Protein AF-A0A847LZE9-F1 (afdb_monomer)

Radius of gyration: 26.67 Å; Cα contacts (8 Å, |Δi|>4): 258; chains: 1; bounding box: 77×37×75 Å

Solvent-accessible surface area (backbone atoms only — not comparable to full-atom values): 14244 Å² total; per-residue (Å²): 114,69,69,58,54,54,50,52,53,50,50,52,50,48,71,73,39,47,55,23,52,48,32,23,55,59,13,49,77,73,34,74,69,42,18,51,50,20,35,54,50,13,65,64,45,37,62,56,52,52,48,52,53,48,52,52,52,50,49,49,27,52,49,65,45,45,87,82,71,72,94,56,98,48,75,32,50,64,32,47,33,33,44,46,44,58,41,32,58,75,57,80,63,71,60,68,67,60,55,51,51,52,51,39,52,52,47,33,66,73,70,71,53,58,83,86,50,46,68,61,48,45,49,44,39,48,53,32,56,79,41,44,93,56,49,41,62,65,52,27,30,54,50,24,46,75,40,44,92,46,71,66,55,29,46,52,51,51,50,53,50,48,55,47,18,59,74,36,15,56,89,42,44,66,65,49,53,63,40,36,56,67,37,31,76,73,71,77,82,80,55,96,53,52,37,28,58,66,58,71,46,61,89,84,55,49,74,66,55,53,53,50,46,50,53,55,50,54,59,64,70,28,70,79,68,45,66,88,50,55,72,71,54,45,51,52,50,50,58,49,48,53,50,40,54,51,20,52,53,55,48,52,52,55,60,56,60,77,75,110

pLDDT: mean 83.32, std 11.44, range [37.53, 96.25]

Nearest PDB structures (foldseek):
  3zev-assembly1_B  TM=1.387E-01  e=2.918E+00  Rattus norvegicus
  6c6k-assembly2_B  TM=1.990E-01  e=7.302E+00  Homo sapiens

Mean predicted aligned error: 14.2 Å

Structure (mmCIF, N/CA/C/O backbone):
data_AF-A0A847LZE9-F1
#
_entry.id   AF-A0A847LZE9-F1
#
loop_
_atom_site.group_PDB
_atom_site.id
_atom_site.type_symbol
_atom_site.label_atom_id
_atom_site.label_alt_id
_atom_site.label_comp_id
_atom_site.label_asym_id
_atom_site.label_entity_id
_atom_site.label_seq_id
_atom_site.pdbx_PDB_ins_code
_atom_site.Cartn_x
_atom_site.Cartn_y
_atom_site.Cartn_z
_atom_site.occupancy
_atom_site.B_iso_or_equiv
_atom_site.auth_seq_id
_atom_site.auth_comp_id
_atom_site.auth_asym_id
_atom_site.auth_atom_id
_atom_site.pdbx_PDB_model_num
ATOM 1 N N . MET A 1 1 ? 6.758 -23.044 -27.608 1.00 63.03 1 MET A N 1
ATOM 2 C CA . MET A 1 1 ? 7.099 -22.574 -26.244 1.00 63.03 1 MET A CA 1
ATOM 3 C C . MET A 1 1 ? 8.407 -21.768 -26.217 1.00 63.03 1 MET A C 1
ATOM 5 O O . MET A 1 1 ? 8.338 -20.600 -25.866 1.00 63.03 1 MET A O 1
ATOM 9 N N . ARG A 1 2 ? 9.549 -22.293 -26.705 1.00 74.75 2 ARG A N 1
ATOM 10 C CA . ARG A 1 2 ? 10.851 -21.573 -26.742 1.00 74.75 2 ARG A CA 1
ATOM 11 C C . ARG A 1 2 ? 10.862 -20.222 -27.479 1.00 74.75 2 ARG A C 1
ATOM 13 O O . ARG A 1 2 ? 11.445 -19.276 -26.975 1.00 74.75 2 ARG A O 1
ATOM 20 N N . LEU A 1 3 ? 10.196 -20.097 -28.632 1.00 75.00 3 LEU A N 1
ATOM 21 C CA . LEU A 1 3 ? 10.199 -18.843 -29.411 1.00 75.00 3 LEU A CA 1
ATOM 22 C C . LEU A 1 3 ? 9.483 -17.676 -28.707 1.00 75.00 3 LEU A C 1
ATOM 24 O O . LEU A 1 3 ? 9.893 -16.532 -28.864 1.00 75.00 3 LEU A O 1
ATOM 28 N N . ARG A 1 4 ? 8.438 -17.953 -27.909 1.00 76.38 4 ARG A N 1
ATOM 29 C CA . ARG A 1 4 ? 7.780 -16.918 -27.090 1.00 76.38 4 ARG A CA 1
ATOM 30 C C . ARG A 1 4 ? 8.704 -16.460 -25.966 1.00 76.38 4 ARG A C 1
ATOM 32 O O . ARG A 1 4 ? 8.929 -15.272 -25.833 1.00 76.38 4 ARG A O 1
ATOM 39 N N . GLN A 1 5 ? 9.333 -17.404 -25.270 1.00 82.75 5 GLN A N 1
ATOM 40 C CA . GLN A 1 5 ? 10.271 -17.110 -24.187 1.00 82.75 5 GLN A CA 1
ATOM 41 C C . GLN A 1 5 ? 11.466 -16.258 -24.647 1.00 82.75 5 GLN A C 1
ATOM 43 O O . GLN A 1 5 ? 11.804 -15.283 -23.987 1.00 82.75 5 GLN A O 1
ATOM 48 N N . VAL A 1 6 ? 12.065 -16.578 -25.800 1.00 83.75 6 VAL A N 1
ATOM 49 C CA . VAL A 1 6 ? 13.175 -15.790 -26.371 1.00 83.75 6 VAL A CA 1
ATOM 50 C C . VAL A 1 6 ? 12.717 -14.385 -26.762 1.00 83.75 6 VAL A C 1
ATOM 52 O O . VAL A 1 6 ? 13.414 -13.411 -26.497 1.00 83.75 6 VAL A O 1
ATOM 55 N N . ARG A 1 7 ? 11.528 -14.261 -27.363 1.00 85.06 7 ARG A N 1
ATOM 56 C CA . ARG A 1 7 ? 10.955 -12.959 -27.720 1.00 85.06 7 ARG A CA 1
ATOM 57 C C . ARG A 1 7 ? 10.685 -12.103 -26.485 1.00 85.06 7 ARG A C 1
ATOM 59 O O . ARG A 1 7 ? 10.978 -10.914 -26.507 1.00 85.06 7 ARG A O 1
ATOM 66 N N . ASP A 1 8 ? 10.148 -12.701 -25.430 1.00 82.50 8 ASP A N 1
ATOM 67 C CA . ASP A 1 8 ? 9.799 -11.985 -24.206 1.00 82.50 8 ASP A CA 1
ATOM 68 C C . ASP A 1 8 ? 11.071 -11.530 -23.462 1.00 82.50 8 ASP A C 1
ATOM 70 O O . ASP A 1 8 ? 11.133 -10.387 -23.016 1.00 82.50 8 ASP A O 1
ATOM 74 N N . GLN A 1 9 ? 12.125 -12.360 -23.444 1.00 84.75 9 GLN A N 1
ATOM 75 C CA . GLN A 1 9 ? 13.455 -11.990 -22.932 1.00 84.75 9 GLN A CA 1
ATOM 76 C C . GLN A 1 9 ? 14.118 -10.870 -23.742 1.00 84.75 9 GLN A C 1
ATOM 78 O O . GLN A 1 9 ? 14.703 -9.945 -23.177 1.00 84.75 9 GLN A O 1
ATOM 83 N N . LEU A 1 10 ? 14.026 -10.933 -25.071 1.00 84.75 10 LEU A N 1
ATOM 84 C CA . LEU A 1 10 ? 14.569 -9.893 -25.938 1.00 84.75 10 LEU A CA 1
ATOM 85 C C . LEU A 1 10 ? 13.826 -8.570 -25.727 1.00 84.75 10 LEU A C 1
ATOM 87 O O . LEU A 1 10 ? 14.447 -7.519 -25.604 1.00 84.75 10 LEU A O 1
ATOM 91 N N . TYR A 1 11 ? 12.497 -8.619 -25.643 1.00 84.44 11 TYR A N 1
ATOM 92 C CA . TYR A 1 11 ? 11.680 -7.434 -25.428 1.00 84.44 11 TYR A CA 1
ATOM 93 C C . TYR A 1 11 ? 11.928 -6.804 -24.051 1.00 84.44 11 TYR A C 1
ATOM 95 O O . TYR A 1 11 ? 12.041 -5.582 -23.960 1.00 84.44 11 TYR A O 1
ATOM 103 N N . SER A 1 12 ? 12.069 -7.609 -22.991 1.00 81.81 12 SER A N 1
ATOM 104 C CA . SER A 1 12 ? 12.424 -7.094 -21.664 1.00 81.81 12 SER A CA 1
ATOM 105 C C . SER A 1 12 ? 13.805 -6.448 -21.657 1.00 81.81 12 SER A C 1
ATOM 107 O O . SER A 1 12 ? 13.960 -5.370 -21.095 1.00 81.81 12 SER A O 1
ATOM 109 N N . TRP A 1 13 ? 14.784 -7.060 -22.330 1.00 88.62 13 TRP A N 1
ATOM 110 C CA . TRP A 1 13 ? 16.137 -6.516 -22.426 1.00 88.62 13 TRP A CA 1
ATOM 111 C C . TRP A 1 13 ? 16.161 -5.185 -23.185 1.00 88.62 13 TRP A C 1
ATOM 113 O O . TRP A 1 13 ? 16.724 -4.208 -22.701 1.00 88.62 13 TRP A O 1
ATOM 123 N N . ILE A 1 14 ? 15.476 -5.107 -24.332 1.00 87.50 14 ILE A N 1
ATOM 124 C CA . ILE A 1 14 ? 15.360 -3.861 -25.105 1.00 87.50 14 ILE A CA 1
ATOM 125 C C . ILE A 1 14 ? 14.666 -2.782 -24.273 1.00 87.50 14 ILE A C 1
ATOM 127 O O . 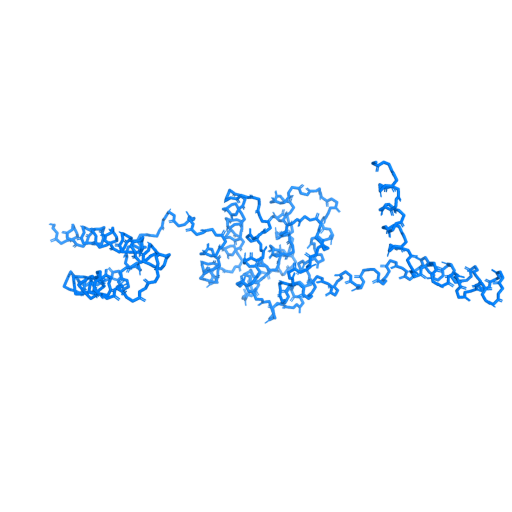ILE A 1 14 ? 15.137 -1.651 -24.234 1.00 87.50 14 ILE A O 1
ATOM 131 N N . ARG A 1 15 ? 13.573 -3.119 -23.579 1.00 83.38 15 ARG A N 1
ATOM 132 C CA . ARG A 1 15 ? 12.868 -2.178 -22.697 1.00 83.38 15 ARG A CA 1
ATOM 133 C C . ARG A 1 15 ? 13.745 -1.701 -21.536 1.00 83.38 15 ARG A C 1
ATOM 135 O O . ARG A 1 15 ? 13.571 -0.576 -21.092 1.00 83.38 15 ARG A O 1
ATOM 142 N N . GLN A 1 16 ? 14.655 -2.529 -21.038 1.00 84.19 16 GLN A N 1
ATOM 143 C CA . GLN A 1 16 ? 15.564 -2.165 -19.950 1.00 84.19 16 GLN A CA 1
ATOM 144 C C . GLN A 1 16 ? 16.738 -1.287 -20.416 1.00 84.19 16 GLN A C 1
ATOM 146 O O . GLN A 1 16 ? 17.321 -0.573 -19.607 1.00 84.19 16 GLN A O 1
ATOM 151 N N . HIS A 1 17 ? 17.081 -1.335 -21.705 1.00 90.06 17 HIS A N 1
ATOM 152 C CA . HIS A 1 17 ? 18.280 -0.708 -22.269 1.00 90.06 17 HIS A CA 1
ATOM 153 C C . HIS A 1 17 ? 17.980 0.236 -23.443 1.00 90.06 17 HIS A C 1
ATOM 155 O O . HIS A 1 17 ? 18.821 0.455 -24.319 1.00 90.06 17 HIS A O 1
ATOM 161 N N . TYR A 1 18 ? 16.761 0.772 -23.515 1.00 91.06 18 TYR A N 1
ATOM 162 C CA . TYR A 1 18 ? 16.312 1.538 -24.676 1.00 91.06 18 TYR A CA 1
ATOM 163 C C . TYR A 1 18 ? 17.002 2.902 -24.803 1.00 91.06 18 TYR A C 1
ATOM 165 O O . TYR A 1 18 ? 17.163 3.383 -25.925 1.00 91.06 18 TYR A O 1
ATOM 173 N N . ILE A 1 19 ? 17.430 3.525 -23.699 1.00 91.75 19 ILE A N 1
ATOM 174 C CA . ILE A 1 19 ? 18.145 4.810 -23.715 1.00 91.75 19 ILE A CA 1
ATOM 175 C C . ILE A 1 19 ? 19.561 4.578 -24.215 1.00 91.75 19 ILE A C 1
ATOM 177 O O . ILE A 1 19 ? 20.042 5.312 -25.078 1.00 91.75 19 ILE A O 1
ATOM 181 N N . MET A 1 20 ? 20.199 3.513 -23.731 1.00 94.25 20 MET A N 1
ATOM 182 C CA . MET A 1 20 ? 21.515 3.099 -24.200 1.00 94.25 20 MET A CA 1
ATOM 183 C C . MET A 1 20 ? 21.518 2.789 -25.699 1.00 94.25 20 MET A C 1
ATOM 185 O O . MET A 1 20 ? 22.337 3.335 -26.440 1.00 94.25 20 MET A O 1
ATOM 189 N N . LEU A 1 21 ? 20.560 1.983 -26.161 1.00 93.81 21 LEU A N 1
ATOM 190 C CA . LEU A 1 21 ? 20.390 1.676 -27.581 1.00 93.81 21 LEU A CA 1
ATOM 191 C C . LEU A 1 21 ? 20.071 2.938 -28.393 1.00 93.81 21 LEU A C 1
ATOM 193 O O . LEU A 1 21 ? 20.649 3.145 -29.456 1.00 93.81 21 LEU A O 1
ATOM 197 N N . GLY A 1 22 ? 19.192 3.805 -27.887 1.00 92.88 22 GLY A N 1
ATOM 198 C CA . GLY A 1 22 ? 18.810 5.048 -28.552 1.00 92.88 22 GLY A CA 1
ATOM 199 C C . GLY A 1 22 ? 19.987 6.004 -28.741 1.00 92.88 22 GLY A C 1
ATOM 200 O O . GLY A 1 22 ? 20.229 6.466 -29.855 1.00 92.88 22 GLY A O 1
ATOM 201 N N . LEU A 1 23 ? 20.760 6.263 -27.683 1.00 94.56 23 LEU A N 1
ATOM 202 C CA . LEU A 1 23 ? 21.929 7.143 -27.749 1.00 94.56 23 LEU A CA 1
ATOM 203 C C . LEU A 1 23 ? 23.055 6.548 -28.598 1.00 94.56 23 LEU A C 1
ATOM 205 O O . LEU A 1 23 ? 23.708 7.286 -29.336 1.00 94.56 23 LEU A O 1
ATOM 209 N N . PHE A 1 24 ? 23.246 5.227 -28.568 1.00 95.06 24 PHE A N 1
ATOM 210 C CA . PHE A 1 24 ? 24.170 4.548 -29.473 1.00 95.06 24 PHE A CA 1
ATOM 211 C C . PHE A 1 24 ? 23.770 4.735 -30.947 1.00 95.06 24 PHE A C 1
ATOM 213 O O . PHE A 1 24 ? 24.608 5.119 -31.764 1.00 95.06 24 PHE A O 1
ATOM 220 N N . LEU A 1 25 ? 22.491 4.533 -31.287 1.00 95.56 25 LEU A N 1
ATOM 221 C CA . LEU A 1 25 ? 21.979 4.701 -32.652 1.00 95.56 25 LEU A CA 1
ATOM 222 C C . LEU A 1 25 ? 22.068 6.154 -33.140 1.00 95.56 25 LEU A C 1
ATOM 224 O O . LEU A 1 25 ? 22.470 6.390 -34.276 1.00 95.56 25 LEU A O 1
ATOM 228 N N . ILE A 1 26 ? 21.750 7.130 -32.284 1.00 95.38 26 ILE A N 1
ATOM 229 C CA . ILE A 1 26 ? 21.934 8.558 -32.595 1.00 95.38 26 ILE A CA 1
ATOM 230 C C . ILE A 1 26 ? 23.418 8.852 -32.848 1.00 95.38 26 ILE A C 1
ATOM 232 O O . ILE A 1 26 ? 23.764 9.548 -33.802 1.00 95.38 26 ILE A O 1
ATOM 236 N N . GLY A 1 27 ? 24.303 8.286 -32.026 1.00 94.50 27 GLY A N 1
ATOM 237 C CA . GLY A 1 27 ? 25.743 8.435 -32.177 1.00 94.50 27 GLY A CA 1
ATOM 238 C C . GLY A 1 27 ? 26.286 7.832 -33.476 1.00 94.50 27 GLY A C 1
ATOM 239 O O . GLY A 1 27 ? 27.194 8.420 -34.061 1.00 94.50 27 GLY A O 1
ATOM 240 N N . LEU A 1 28 ? 25.711 6.729 -33.978 1.00 95.81 28 LEU A N 1
ATOM 241 C CA . LEU A 1 28 ? 26.098 6.128 -35.265 1.00 95.81 28 LEU A CA 1
ATOM 242 C C . LEU A 1 28 ? 25.904 7.081 -36.449 1.00 95.81 28 LEU A C 1
ATOM 244 O O . LEU A 1 28 ? 26.707 7.046 -37.380 1.00 95.81 28 LEU A O 1
ATOM 248 N N . CYS A 1 29 ? 24.911 7.975 -36.398 1.00 95.06 29 CYS A N 1
ATOM 249 C CA . CYS A 1 29 ? 24.711 8.993 -37.434 1.00 95.06 29 CYS A CA 1
ATOM 250 C C . CYS A 1 29 ? 25.887 9.984 -37.536 1.00 95.06 29 CYS A C 1
ATOM 252 O O . CYS A 1 29 ? 26.107 10.555 -38.600 1.00 95.06 29 CYS A O 1
ATOM 254 N N . GLY A 1 30 ? 26.649 10.181 -36.453 1.00 93.19 30 GLY A N 1
ATOM 255 C CA . GLY A 1 30 ? 27.845 11.033 -36.418 1.00 93.19 30 GLY A CA 1
ATOM 256 C C . GLY A 1 30 ? 29.170 10.292 -36.652 1.00 93.19 30 GLY A C 1
ATOM 257 O O . GLY A 1 30 ? 30.226 10.923 -36.665 1.00 93.19 30 GLY A O 1
ATOM 258 N N . GLY A 1 31 ? 29.132 8.964 -36.828 1.00 95.81 31 GLY A N 1
ATOM 259 C CA . GLY A 1 31 ? 30.308 8.104 -36.979 1.00 95.81 31 GLY A CA 1
ATOM 260 C C . GLY A 1 31 ? 30.644 7.255 -35.744 1.00 95.81 31 GLY A C 1
ATOM 261 O O . GLY A 1 31 ? 29.987 7.299 -34.705 1.00 95.81 31 GLY A O 1
ATOM 262 N N . LEU A 1 32 ? 31.698 6.438 -35.855 1.00 93.69 32 LEU A N 1
ATOM 263 C CA . LEU A 1 32 ? 32.056 5.441 -34.830 1.00 93.69 32 LEU A CA 1
ATOM 264 C C . LEU A 1 32 ? 32.453 6.066 -33.483 1.00 93.69 32 LEU A C 1
ATOM 266 O O . LEU A 1 32 ? 32.144 5.513 -32.430 1.00 93.69 32 LEU A O 1
ATOM 270 N N . PHE A 1 33 ? 33.109 7.229 -33.502 1.00 95.38 33 PHE A N 1
ATOM 271 C CA . PHE A 1 33 ? 33.536 7.915 -32.281 1.00 95.38 33 PHE A CA 1
ATOM 272 C C . PHE A 1 33 ? 32.341 8.444 -31.475 1.00 95.38 33 PHE A C 1
ATOM 274 O O . PHE A 1 33 ? 32.239 8.208 -30.271 1.00 95.38 33 PHE A O 1
ATOM 281 N N . THR A 1 34 ? 31.386 9.094 -32.143 1.00 95.12 34 THR A N 1
ATOM 282 C CA . THR A 1 34 ? 30.153 9.591 -31.515 1.00 95.12 34 THR A CA 1
ATOM 283 C C . THR A 1 34 ? 29.220 8.459 -31.097 1.00 95.12 34 THR A C 1
ATOM 285 O O . THR A 1 34 ? 28.533 8.596 -30.089 1.00 95.12 34 THR A O 1
ATOM 288 N N . ALA A 1 35 ? 29.234 7.317 -31.793 1.00 95.44 35 ALA A N 1
ATOM 289 C CA . ALA A 1 35 ? 28.552 6.101 -31.347 1.00 95.44 35 ALA A CA 1
ATOM 290 C C . ALA A 1 35 ? 29.114 5.587 -30.013 1.00 95.44 35 ALA A C 1
ATOM 292 O O . ALA A 1 35 ? 28.346 5.260 -29.110 1.00 95.44 35 ALA A O 1
ATOM 293 N N . GLY A 1 36 ? 30.444 5.581 -29.855 1.00 95.88 36 GLY A N 1
ATOM 294 C CA . GLY A 1 36 ? 31.099 5.231 -28.592 1.00 95.88 36 GLY A CA 1
ATOM 295 C C . GLY A 1 36 ? 30.707 6.163 -27.441 1.00 95.88 36 GLY A C 1
ATOM 296 O O . GLY A 1 36 ? 30.370 5.692 -26.356 1.00 95.88 36 GLY A O 1
ATOM 297 N N . ILE A 1 37 ? 30.671 7.477 -27.692 1.00 96.25 37 ILE A N 1
ATOM 298 C CA . ILE A 1 37 ? 30.199 8.470 -26.711 1.00 96.25 37 ILE A CA 1
ATOM 299 C C . ILE A 1 37 ? 28.725 8.235 -26.359 1.00 96.25 37 ILE A C 1
ATOM 301 O O . ILE A 1 37 ? 28.373 8.232 -25.182 1.00 96.25 37 ILE A O 1
ATOM 305 N N . GLY A 1 38 ? 27.869 8.004 -27.358 1.00 95.88 38 GLY A N 1
ATOM 306 C CA . GLY A 1 38 ? 26.448 7.720 -27.160 1.00 95.88 38 GLY A CA 1
ATOM 307 C C . GLY A 1 38 ? 26.206 6.465 -26.322 1.00 95.88 38 GLY A C 1
ATOM 308 O O . GLY A 1 38 ? 25.380 6.490 -25.414 1.00 95.88 38 GLY A O 1
ATOM 309 N N . LEU A 1 39 ? 26.975 5.396 -26.555 1.00 96.25 39 LEU A N 1
ATOM 310 C CA . LEU A 1 39 ? 26.925 4.178 -25.743 1.00 96.25 39 LEU A CA 1
ATOM 311 C C . LEU A 1 39 ? 27.326 4.454 -24.290 1.00 96.25 39 LEU A C 1
ATOM 313 O O . LEU A 1 39 ? 26.627 4.030 -23.373 1.00 96.25 39 LEU A O 1
ATOM 317 N N . LEU A 1 40 ? 28.427 5.182 -24.078 1.00 96.25 40 LEU A N 1
ATOM 318 C CA . LEU A 1 40 ? 28.941 5.499 -22.744 1.00 96.25 40 LEU A CA 1
ATOM 319 C C . LEU A 1 40 ? 27.953 6.372 -21.959 1.00 96.25 40 LEU A C 1
ATOM 321 O O . LEU A 1 40 ? 27.622 6.049 -20.818 1.00 96.25 40 LEU A O 1
ATOM 325 N N . LEU A 1 41 ? 27.429 7.431 -22.585 1.00 95.69 41 LEU A N 1
ATOM 326 C CA . LEU A 1 41 ? 26.374 8.267 -22.005 1.00 95.69 41 LEU A CA 1
ATOM 327 C C . LEU A 1 41 ? 25.111 7.454 -21.721 1.00 95.69 41 LEU A C 1
ATOM 329 O O . LEU A 1 41 ? 24.510 7.608 -20.665 1.00 95.69 41 LEU A O 1
ATOM 333 N N . GLY A 1 42 ? 24.740 6.558 -22.632 1.00 93.69 42 GLY A N 1
ATOM 334 C CA . GLY A 1 42 ? 23.636 5.624 -22.470 1.00 93.69 42 GLY A CA 1
ATOM 335 C C . GLY A 1 42 ? 23.758 4.744 -21.237 1.00 93.69 42 GLY A C 1
ATOM 336 O O . GLY A 1 42 ? 22.837 4.701 -20.429 1.00 93.69 42 GLY A O 1
ATOM 337 N N . ILE A 1 43 ? 24.906 4.091 -21.056 1.00 93.88 43 ILE A N 1
ATOM 338 C CA . ILE A 1 43 ? 25.185 3.245 -19.887 1.00 93.88 43 ILE A CA 1
ATOM 339 C C . ILE A 1 43 ? 25.107 4.055 -18.585 1.00 93.88 43 ILE A C 1
ATOM 341 O O . ILE A 1 43 ? 24.609 3.544 -17.585 1.00 93.88 43 ILE A O 1
ATOM 345 N N . LEU A 1 44 ? 25.571 5.309 -18.595 1.00 94.69 44 LEU A N 1
ATOM 346 C CA . LEU A 1 44 ? 25.555 6.173 -17.414 1.00 94.69 44 LEU A CA 1
ATOM 347 C C . LEU A 1 44 ? 24.150 6.709 -17.085 1.00 94.69 44 LEU A C 1
ATOM 349 O O . LEU A 1 44 ? 23.769 6.762 -15.917 1.00 94.69 44 LEU A O 1
ATOM 353 N N . LEU A 1 45 ? 23.382 7.115 -18.100 1.00 94.00 45 LEU A N 1
ATOM 354 C CA . LEU A 1 45 ? 22.070 7.748 -17.928 1.00 94.00 45 LEU A CA 1
ATOM 355 C C . LEU A 1 45 ? 20.939 6.745 -17.707 1.00 94.00 45 LEU A C 1
ATOM 357 O O . LEU A 1 45 ? 20.002 7.061 -16.979 1.00 94.00 45 LEU A O 1
ATOM 361 N N . GLU A 1 46 ? 21.008 5.553 -18.306 1.00 92.81 46 GLU A N 1
ATOM 362 C CA . GLU A 1 46 ? 19.963 4.529 -18.189 1.00 92.81 46 GLU A CA 1
ATOM 363 C C . GLU A 1 46 ? 19.565 4.244 -16.726 1.00 92.81 46 GLU A C 1
ATOM 365 O O . GLU A 1 46 ? 18.389 4.423 -16.411 1.00 92.81 46 GLU A O 1
ATOM 370 N N . PRO A 1 47 ? 20.474 3.893 -15.789 1.00 90.19 47 PRO A N 1
ATOM 371 C CA . PRO A 1 47 ? 20.074 3.609 -14.409 1.00 90.19 47 PRO A CA 1
ATOM 372 C C . PRO A 1 47 ? 19.439 4.820 -13.711 1.00 90.19 47 PRO A C 1
ATOM 374 O O . PRO A 1 47 ? 18.477 4.650 -12.965 1.00 90.19 47 PRO A O 1
ATOM 377 N N . LEU A 1 48 ? 19.918 6.038 -13.991 1.00 91.88 48 LEU A N 1
ATOM 378 C CA . LEU A 1 48 ? 19.369 7.27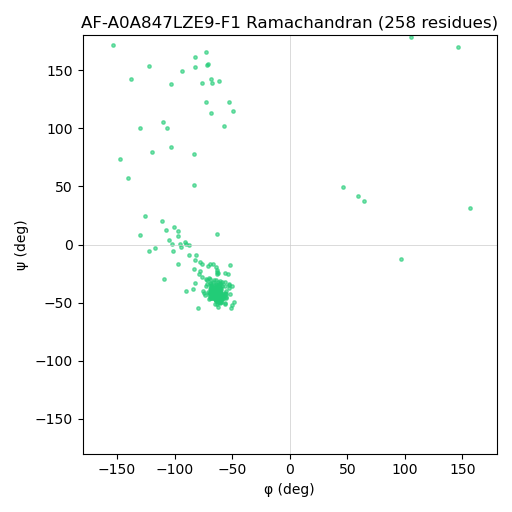1 -13.417 1.00 91.88 48 LEU A CA 1
ATOM 379 C C . LEU A 1 48 ? 17.937 7.524 -13.897 1.00 91.88 48 LEU A C 1
ATOM 381 O O . LEU A 1 48 ? 17.056 7.844 -13.099 1.00 91.88 48 LEU A O 1
ATOM 385 N N . VAL A 1 49 ? 17.686 7.356 -15.197 1.00 91.75 49 VAL A N 1
ATOM 386 C CA . VAL A 1 49 ? 16.349 7.548 -15.768 1.00 91.75 49 VAL A CA 1
ATOM 387 C C . VAL A 1 49 ? 15.399 6.450 -15.301 1.00 91.75 49 VAL A C 1
ATOM 389 O O . VAL A 1 49 ? 14.268 6.756 -14.933 1.00 91.75 49 VAL A O 1
ATOM 392 N N . GLN A 1 50 ? 15.844 5.193 -15.256 1.00 89.31 50 GLN A N 1
ATOM 393 C CA . GLN A 1 50 ? 15.033 4.086 -14.741 1.00 89.31 50 GLN A CA 1
ATOM 394 C C . GLN A 1 50 ? 14.654 4.312 -13.274 1.00 89.31 50 GLN A C 1
ATOM 396 O O . GLN A 1 50 ? 13.491 4.135 -12.915 1.00 89.31 50 GLN A O 1
ATOM 401 N N . GLN A 1 51 ? 15.594 4.776 -12.444 1.00 90.38 51 GLN A N 1
ATOM 402 C CA . GLN A 1 51 ? 15.310 5.119 -11.053 1.00 90.38 51 GLN A CA 1
ATOM 403 C C . GLN A 1 51 ? 14.300 6.268 -10.950 1.00 90.38 51 GLN A C 1
ATOM 405 O O . GLN A 1 51 ? 13.314 6.147 -10.228 1.00 90.38 51 GLN A O 1
ATOM 410 N N . PHE A 1 52 ? 14.473 7.342 -11.723 1.00 92.00 52 PHE A N 1
ATOM 411 C CA . PHE A 1 52 ? 13.527 8.460 -11.740 1.00 92.00 52 PHE A CA 1
ATOM 412 C C . PHE A 1 52 ? 12.113 8.036 -12.177 1.00 92.00 52 PHE A C 1
ATOM 414 O O . PHE A 1 52 ? 11.114 8.436 -11.576 1.00 92.00 52 PHE A O 1
ATOM 421 N N . LEU A 1 53 ? 12.008 7.205 -13.219 1.00 90.44 53 LEU A N 1
ATOM 422 C CA . LEU A 1 53 ? 10.729 6.670 -13.689 1.00 90.44 53 LEU A CA 1
ATOM 423 C C . LEU A 1 53 ? 10.081 5.755 -12.645 1.00 90.44 53 LEU A C 1
ATOM 425 O O . LEU A 1 53 ? 8.863 5.816 -12.464 1.00 90.44 53 LEU A O 1
ATOM 429 N N . TYR A 1 54 ? 10.882 4.943 -11.953 1.00 91.19 54 TYR A N 1
ATOM 430 C CA . TYR A 1 54 ? 10.424 4.087 -10.865 1.00 91.19 54 TYR A CA 1
ATOM 431 C C . TYR A 1 54 ? 9.869 4.909 -9.698 1.00 91.19 54 TYR A C 1
ATOM 433 O O . TYR A 1 54 ? 8.725 4.690 -9.305 1.00 91.19 54 TYR A O 1
ATOM 441 N N . GLU A 1 55 ? 10.617 5.899 -9.200 1.00 93.75 55 GLU A N 1
ATOM 442 C CA . GLU A 1 55 ? 10.162 6.776 -8.114 1.00 93.75 55 GLU A CA 1
ATOM 443 C C . GLU A 1 55 ? 8.862 7.494 -8.498 1.00 93.75 55 GLU A C 1
ATOM 445 O O . GLU A 1 55 ? 7.891 7.466 -7.747 1.00 93.75 55 GLU A O 1
ATOM 450 N N . LYS A 1 56 ? 8.768 8.027 -9.725 1.00 92.19 56 LYS A N 1
ATOM 451 C CA . LYS A 1 56 ? 7.538 8.658 -10.224 1.00 92.19 56 LYS A CA 1
ATOM 452 C C . LYS A 1 56 ? 6.351 7.689 -10.272 1.00 92.19 56 LYS A C 1
ATOM 454 O O . LYS A 1 56 ? 5.227 8.084 -9.957 1.00 92.19 56 LYS A O 1
ATOM 459 N N . ALA A 1 57 ? 6.575 6.442 -10.689 1.00 91.69 57 ALA A N 1
ATOM 460 C CA . ALA A 1 57 ? 5.536 5.417 -10.726 1.00 91.69 57 ALA A CA 1
ATOM 461 C C . ALA A 1 57 ? 5.062 5.043 -9.313 1.00 91.69 57 ALA A C 1
ATOM 463 O O . ALA A 1 57 ? 3.855 4.974 -9.079 1.00 91.69 57 ALA A O 1
ATOM 464 N N . VAL A 1 58 ? 5.997 4.871 -8.374 1.00 94.75 58 VAL A N 1
ATOM 465 C CA . VAL A 1 58 ? 5.713 4.606 -6.958 1.00 94.75 58 VAL A CA 1
ATOM 466 C C . VAL A 1 58 ? 4.933 5.762 -6.338 1.00 94.75 58 VAL A C 1
ATOM 468 O O . VAL A 1 58 ? 3.880 5.528 -5.758 1.00 94.75 58 VAL A O 1
ATOM 471 N N . THR A 1 59 ? 5.379 7.007 -6.509 1.00 94.19 59 THR A N 1
ATOM 472 C CA . THR A 1 59 ? 4.684 8.192 -5.985 1.00 94.19 59 THR A CA 1
ATOM 473 C C . THR A 1 59 ? 3.266 8.301 -6.534 1.00 94.19 59 THR A C 1
ATOM 475 O O . THR A 1 59 ? 2.317 8.523 -5.782 1.00 94.19 59 THR A O 1
ATOM 478 N N . ARG A 1 60 ? 3.083 8.092 -7.844 1.00 91.81 60 ARG A N 1
ATOM 479 C CA . ARG A 1 60 ? 1.748 8.095 -8.453 1.00 91.81 60 ARG A CA 1
ATOM 480 C C . ARG A 1 60 ? 0.852 7.026 -7.834 1.00 91.81 60 ARG A C 1
ATOM 482 O O . ARG A 1 60 ? -0.314 7.295 -7.559 1.00 91.81 60 ARG A O 1
ATOM 489 N N . TYR A 1 61 ? 1.395 5.835 -7.604 1.00 92.06 61 TYR A N 1
ATOM 490 C CA . TYR A 1 61 ? 0.671 4.768 -6.934 1.00 92.06 61 TYR A CA 1
ATOM 491 C C . TYR A 1 61 ? 0.349 5.103 -5.472 1.00 92.06 61 TYR A C 1
ATOM 493 O O . TYR A 1 61 ? -0.779 4.892 -5.052 1.00 92.06 61 TYR A O 1
ATOM 501 N N . LEU A 1 62 ? 1.278 5.677 -4.709 1.00 93.06 62 LEU A N 1
ATOM 502 C CA . LEU A 1 62 ? 1.051 6.045 -3.307 1.00 93.06 62 LEU A CA 1
ATOM 503 C C . LEU A 1 62 ? -0.070 7.084 -3.139 1.00 93.06 62 LEU A C 1
ATOM 505 O O . LEU A 1 62 ? -0.838 7.015 -2.184 1.00 93.06 62 LEU A O 1
ATOM 509 N N . ILE A 1 63 ? -0.187 8.022 -4.081 1.00 88.19 63 ILE A N 1
ATOM 510 C CA . ILE A 1 63 ? -1.192 9.094 -4.034 1.00 88.19 63 ILE A CA 1
ATOM 511 C C . ILE A 1 63 ? -2.543 8.634 -4.602 1.00 88.19 63 ILE A C 1
ATOM 513 O O . ILE A 1 63 ? -3.593 9.024 -4.098 1.00 88.19 63 ILE A O 1
ATOM 517 N N . MET A 1 64 ? -2.538 7.831 -5.672 1.00 82.19 64 MET A N 1
ATOM 518 C CA . MET A 1 64 ? -3.748 7.532 -6.459 1.00 82.19 64 MET A CA 1
ATOM 519 C C . MET A 1 64 ? -4.170 6.058 -6.446 1.00 82.19 64 MET A C 1
ATOM 521 O O . MET A 1 64 ? -5.167 5.726 -7.081 1.00 82.19 64 MET A O 1
ATOM 525 N N . ALA A 1 65 ? -3.405 5.175 -5.800 1.00 81.31 65 ALA A N 1
ATOM 526 C CA . ALA A 1 65 ? -3.543 3.719 -5.884 1.00 81.31 65 ALA A CA 1
ATOM 527 C C . ALA A 1 65 ? -3.704 3.219 -7.334 1.00 81.31 65 ALA A C 1
ATOM 529 O O . ALA A 1 65 ? -4.622 2.462 -7.642 1.00 81.31 65 ALA A O 1
ATOM 530 N N . ASP A 1 66 ? -2.821 3.673 -8.240 1.00 75.69 66 ASP A N 1
ATOM 531 C CA . ASP A 1 66 ? -2.901 3.375 -9.680 1.00 75.69 66 ASP A CA 1
ATOM 532 C C . ASP A 1 66 ? -3.086 1.857 -9.926 1.00 75.69 66 ASP A C 1
ATOM 534 O O . ASP A 1 66 ? -2.178 1.070 -9.633 1.00 75.69 66 ASP A O 1
ATOM 538 N N . PRO A 1 67 ? -4.231 1.415 -10.487 1.00 66.12 67 PRO A N 1
ATOM 539 C CA . PRO A 1 67 ? -4.519 -0.005 -10.675 1.00 66.12 67 PRO A CA 1
ATOM 540 C C . PRO A 1 67 ? -3.586 -0.678 -11.693 1.00 66.12 67 PRO A C 1
ATOM 542 O O . PRO A 1 67 ? -3.482 -1.902 -11.708 1.00 66.12 67 PRO A O 1
ATOM 545 N N . HIS A 1 68 ? -2.876 0.097 -12.522 1.00 72.81 68 HIS A N 1
ATOM 546 C CA . HIS A 1 68 ? -1.901 -0.413 -13.493 1.00 72.81 68 HIS A CA 1
ATOM 547 C C . HIS A 1 68 ? -0.481 -0.516 -12.919 1.00 72.81 68 HIS A C 1
ATOM 549 O O . HIS A 1 68 ? 0.452 -0.912 -13.628 1.00 72.81 68 HIS A O 1
ATOM 555 N N . PHE A 1 69 ? -0.289 -0.151 -11.649 1.00 83.06 69 PHE A N 1
ATOM 556 C CA . PHE A 1 69 ? 1.007 -0.233 -10.999 1.00 83.06 69 PHE A CA 1
ATOM 557 C C . PHE A 1 69 ? 1.433 -1.690 -10.808 1.00 83.06 69 PHE A C 1
ATOM 559 O O . PHE A 1 69 ? 0.840 -2.454 -10.045 1.00 83.06 69 PHE A O 1
ATOM 566 N N . THR A 1 70 ? 2.486 -2.056 -11.534 1.00 79.81 70 THR A N 1
ATOM 567 C CA . THR A 1 70 ? 3.046 -3.415 -11.603 1.00 79.81 70 THR A CA 1
ATOM 568 C C . THR A 1 70 ? 4.517 -3.463 -11.200 1.00 79.81 70 THR A C 1
ATOM 570 O O . THR A 1 70 ? 5.086 -4.545 -11.088 1.00 79.81 70 THR A O 1
ATOM 573 N N . ALA A 1 71 ? 5.133 -2.304 -10.954 1.00 82.06 71 ALA A N 1
ATOM 574 C CA . ALA A 1 71 ? 6.524 -2.175 -10.535 1.00 82.06 71 ALA A CA 1
ATOM 575 C C . ALA A 1 71 ? 6.662 -2.364 -9.012 1.00 82.06 71 ALA A C 1
ATOM 577 O O . ALA A 1 71 ? 7.234 -1.527 -8.324 1.00 82.06 71 ALA A O 1
ATOM 578 N N . GLU A 1 72 ? 6.103 -3.451 -8.479 1.00 84.25 72 GLU A N 1
ATOM 579 C CA . GLU A 1 72 ? 6.289 -3.849 -7.082 1.00 84.25 72 GLU A CA 1
ATOM 580 C C . GLU A 1 72 ? 7.275 -5.008 -6.991 1.00 84.25 72 GLU A C 1
ATOM 582 O O . GLU A 1 72 ? 7.200 -5.967 -7.758 1.00 84.25 72 GLU A O 1
ATOM 587 N N . ILE A 1 73 ? 8.163 -4.951 -5.999 1.00 81.19 73 ILE A N 1
ATOM 588 C CA . ILE A 1 73 ? 9.101 -6.041 -5.701 1.00 81.19 73 ILE A CA 1
ATOM 589 C C . ILE A 1 73 ? 8.322 -7.280 -5.243 1.00 81.19 73 ILE A C 1
ATOM 591 O O . ILE A 1 73 ? 8.603 -8.407 -5.653 1.00 81.19 73 ILE A O 1
ATOM 595 N N . ARG A 1 74 ? 7.312 -7.058 -4.392 1.00 86.38 74 ARG A N 1
ATOM 596 C CA . ARG A 1 74 ? 6.304 -8.047 -4.007 1.00 86.38 74 ARG A CA 1
ATOM 597 C C . ARG A 1 74 ? 4.929 -7.395 -3.966 1.00 86.38 74 ARG A C 1
ATOM 599 O O . ARG A 1 74 ? 4.836 -6.261 -3.501 1.00 86.38 74 ARG A O 1
ATOM 606 N N . PRO A 1 75 ? 3.870 -8.104 -4.390 1.00 87.56 75 PRO A N 1
ATOM 607 C CA . PRO A 1 75 ? 2.521 -7.559 -4.367 1.00 87.56 75 PRO A CA 1
ATOM 608 C C . PRO A 1 75 ? 2.156 -7.029 -2.979 1.00 87.56 75 PRO A C 1
ATOM 610 O O . PRO A 1 75 ? 2.211 -7.769 -1.999 1.00 87.56 75 PRO A O 1
ATOM 613 N N . GLY A 1 76 ? 1.793 -5.751 -2.906 1.00 89.31 76 GLY A N 1
ATOM 614 C CA . GLY A 1 76 ? 1.238 -5.113 -1.709 1.00 89.31 76 GLY A CA 1
ATOM 615 C C . GLY A 1 76 ? 2.251 -4.359 -0.854 1.00 89.31 76 GLY A C 1
ATOM 616 O O . GLY A 1 76 ? 1.836 -3.566 -0.013 1.00 89.31 76 GLY A O 1
ATOM 617 N N . ILE A 1 77 ? 3.558 -4.527 -1.083 1.00 93.69 77 ILE A N 1
ATOM 618 C CA . ILE A 1 77 ? 4.583 -3.880 -0.248 1.00 93.69 77 ILE A CA 1
ATOM 619 C C . ILE A 1 77 ? 4.476 -2.353 -0.276 1.00 93.69 77 ILE A C 1
ATOM 621 O O . ILE A 1 77 ? 4.530 -1.708 0.766 1.00 93.69 77 ILE A O 1
ATOM 625 N N . THR A 1 78 ? 4.247 -1.769 -1.451 1.00 94.56 78 THR A N 1
ATOM 626 C CA . THR A 1 78 ? 4.173 -0.315 -1.605 1.00 94.56 78 THR A CA 1
ATOM 627 C C . THR A 1 78 ? 2.941 0.251 -0.906 1.00 94.56 78 THR A C 1
ATOM 629 O O . THR A 1 78 ? 3.030 1.287 -0.250 1.00 94.56 78 THR A O 1
ATOM 632 N N . ALA A 1 79 ? 1.805 -0.451 -0.978 1.00 93.62 79 ALA A N 1
ATOM 633 C CA . ALA A 1 79 ? 0.597 -0.046 -0.260 1.00 93.62 79 ALA A CA 1
ATOM 634 C C . ALA A 1 79 ? 0.762 -0.188 1.257 1.00 93.62 79 ALA A C 1
ATOM 636 O O . ALA A 1 79 ? 0.348 0.702 1.996 1.00 93.62 79 ALA A O 1
ATOM 637 N N . PHE A 1 80 ? 1.420 -1.255 1.721 1.00 95.62 80 PHE A N 1
ATOM 638 C CA . PHE A 1 80 ? 1.760 -1.422 3.132 1.00 95.62 80 PHE A CA 1
ATOM 639 C C . PHE A 1 80 ? 2.648 -0.283 3.643 1.00 95.62 80 PHE A C 1
ATOM 641 O O . PHE A 1 80 ? 2.311 0.323 4.655 1.00 95.62 80 PHE A O 1
ATOM 648 N N . CYS A 1 81 ? 3.736 0.053 2.940 1.00 96.00 81 CYS A N 1
ATOM 649 C CA . CYS A 1 81 ? 4.615 1.164 3.318 1.00 96.00 81 CYS A CA 1
ATOM 650 C C . CYS A 1 81 ? 3.850 2.495 3.374 1.00 96.00 81 CYS A C 1
ATOM 652 O O . CYS A 1 81 ? 3.987 3.237 4.345 1.00 96.00 81 CYS A O 1
ATOM 654 N N . GLY A 1 82 ? 2.997 2.766 2.378 1.00 95.25 82 GLY A N 1
ATOM 655 C CA . GLY A 1 82 ? 2.135 3.949 2.364 1.00 95.25 82 GLY A CA 1
ATOM 656 C C . GLY A 1 82 ? 1.184 4.006 3.562 1.00 95.25 82 GLY A C 1
ATOM 657 O O . GLY A 1 82 ? 1.107 5.028 4.236 1.00 95.25 82 GLY A O 1
ATOM 658 N N . LEU A 1 83 ? 0.509 2.899 3.880 1.00 94.31 83 LEU A N 1
ATOM 659 C CA . LEU A 1 83 ? -0.401 2.802 5.026 1.00 94.31 83 LEU A CA 1
ATOM 660 C C . LEU A 1 83 ? 0.313 2.923 6.370 1.00 94.31 83 LEU A C 1
ATOM 662 O O . LEU A 1 83 ? -0.168 3.626 7.258 1.00 94.31 83 LEU A O 1
ATOM 666 N N . ALA A 1 84 ? 1.455 2.255 6.521 1.00 94.69 84 ALA A N 1
ATOM 667 C CA . ALA A 1 84 ? 2.261 2.320 7.731 1.00 94.69 84 ALA A CA 1
ATOM 668 C C . ALA A 1 84 ? 2.704 3.762 8.000 1.00 94.69 84 ALA A C 1
ATOM 670 O O . ALA A 1 84 ? 2.548 4.248 9.117 1.00 94.69 84 ALA A O 1
ATOM 671 N N . VAL A 1 85 ? 3.157 4.481 6.966 1.00 94.12 85 VAL A N 1
ATOM 672 C CA . VAL A 1 85 ? 3.498 5.905 7.071 1.00 94.12 85 VAL A CA 1
ATOM 673 C C . VAL A 1 85 ? 2.267 6.762 7.382 1.00 94.12 85 VAL A C 1
ATOM 675 O O . VAL A 1 85 ? 2.300 7.573 8.308 1.00 94.12 85 VAL A O 1
ATOM 678 N N . TYR A 1 86 ? 1.163 6.550 6.662 1.00 92.25 86 TYR A N 1
ATOM 679 C CA . TYR A 1 86 ? -0.096 7.278 6.848 1.00 92.25 86 TYR A CA 1
ATOM 680 C C . TYR A 1 86 ? -0.638 7.185 8.285 1.00 92.25 86 TYR A C 1
ATOM 682 O O . TYR A 1 86 ? -1.186 8.162 8.806 1.00 92.25 86 TYR A O 1
ATOM 690 N N . CYS A 1 87 ? -0.462 6.032 8.937 1.00 89.62 87 CYS A N 1
ATOM 691 C CA . CYS A 1 87 ? -0.939 5.807 10.298 1.00 89.62 87 CYS A CA 1
ATOM 692 C C . CYS A 1 87 ? 0.095 6.188 11.373 1.00 89.62 87 CYS A C 1
ATOM 694 O O . CYS A 1 87 ? -0.281 6.761 12.391 1.00 89.62 87 CYS A O 1
ATOM 696 N N . ALA A 1 88 ? 1.386 5.896 11.172 1.00 88.62 88 ALA A N 1
ATOM 697 C CA . ALA A 1 88 ? 2.407 6.049 12.214 1.00 88.62 88 ALA A CA 1
ATOM 698 C C . ALA A 1 88 ? 2.976 7.475 12.352 1.00 88.62 88 ALA A C 1
ATOM 700 O O . ALA A 1 88 ? 3.505 7.807 13.409 1.00 88.62 88 ALA A O 1
ATOM 701 N N . PHE A 1 89 ? 2.868 8.327 11.325 1.00 84.25 89 PHE A N 1
ATOM 702 C CA . PHE A 1 89 ? 3.507 9.656 11.308 1.00 84.25 89 PHE A CA 1
ATOM 703 C C . PHE A 1 89 ? 2.541 10.842 11.483 1.00 84.25 89 PHE A C 1
ATOM 705 O O . PHE A 1 89 ? 2.923 11.981 11.225 1.00 84.25 89 PHE A O 1
ATOM 712 N N . SER A 1 90 ? 1.286 10.619 11.885 1.00 67.81 90 SER A N 1
ATOM 713 C CA . SER A 1 90 ? 0.278 11.699 11.968 1.00 67.81 90 SER A CA 1
ATOM 714 C C . SER A 1 90 ? 0.580 12.756 13.043 1.00 67.81 90 SER A C 1
ATOM 716 O O . SER A 1 90 ? 0.418 13.948 12.806 1.00 67.81 90 SER A O 1
ATOM 718 N N . GLU A 1 91 ? 1.062 12.331 14.214 1.00 62.66 91 GLU A N 1
ATOM 719 C CA . GLU A 1 91 ? 1.539 13.207 15.288 1.00 62.66 91 GLU A CA 1
ATOM 720 C C . GLU A 1 91 ? 2.919 12.690 15.707 1.00 62.66 91 GLU A C 1
ATOM 722 O O . GLU A 1 91 ? 3.013 11.685 16.408 1.00 62.66 91 GLU A O 1
ATOM 727 N N . GLN A 1 92 ? 4.003 13.317 15.237 1.00 59.03 92 GLN A N 1
ATOM 728 C CA . GLN A 1 92 ? 5.372 12.861 15.511 1.00 59.03 92 GLN A CA 1
ATOM 729 C C . GLN A 1 92 ? 5.654 12.779 17.021 1.00 59.03 92 GLN A C 1
ATOM 731 O O . GLN A 1 92 ? 5.943 13.781 17.677 1.00 59.03 92 GLN A O 1
ATOM 736 N N . LYS A 1 93 ? 5.626 11.562 17.573 1.00 57.34 93 LYS A N 1
ATOM 737 C CA . LYS A 1 93 ? 6.155 11.240 18.900 1.00 57.34 93 LYS A CA 1
ATOM 738 C C . LYS A 1 93 ? 7.260 10.198 18.749 1.00 57.34 93 LYS A C 1
ATOM 740 O O . LYS A 1 93 ? 7.049 9.008 18.948 1.00 57.34 93 LYS A O 1
ATOM 745 N N . GLY A 1 94 ? 8.447 10.658 18.371 1.00 67.00 94 GLY A N 1
ATOM 746 C CA . GLY A 1 94 ? 9.609 9.801 18.152 1.00 67.00 94 GLY A CA 1
ATOM 747 C C . GLY A 1 94 ? 10.497 10.320 17.032 1.00 67.00 94 GLY A C 1
ATOM 748 O O . GLY A 1 94 ? 10.126 11.244 16.313 1.00 67.00 94 GLY A O 1
ATOM 749 N N . ASP A 1 95 ? 11.675 9.720 16.912 1.00 82.19 95 ASP A N 1
ATOM 750 C CA . ASP A 1 95 ? 12.601 9.993 15.819 1.00 82.19 95 ASP A CA 1
ATOM 751 C C . ASP A 1 95 ? 12.066 9.362 14.515 1.00 82.19 95 ASP A C 1
ATOM 753 O O . ASP A 1 95 ? 11.835 8.144 14.494 1.00 82.19 95 ASP A O 1
ATOM 757 N N . PRO A 1 96 ? 11.858 10.150 13.440 1.00 84.56 96 PRO A N 1
ATOM 758 C CA . PRO A 1 96 ? 11.426 9.645 12.141 1.00 84.56 96 PRO A CA 1
ATOM 759 C C . PRO A 1 96 ? 12.262 8.474 11.618 1.00 84.56 96 PRO A C 1
ATOM 761 O O . PRO A 1 96 ? 11.698 7.547 11.034 1.00 84.56 96 PRO A O 1
ATOM 764 N N . GLU A 1 97 ? 13.574 8.473 11.870 1.00 88.38 97 GLU A N 1
ATOM 765 C CA . GLU A 1 97 ? 14.472 7.404 11.423 1.00 88.38 97 GLU A CA 1
ATOM 766 C C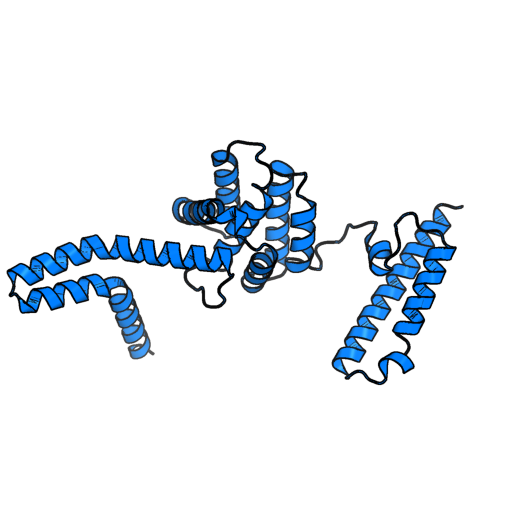 . GLU A 1 97 ? 14.173 6.080 12.137 1.00 88.38 97 GLU A C 1
ATOM 768 O O . GLU A 1 97 ? 14.180 5.012 11.520 1.00 88.38 97 GLU A O 1
ATOM 773 N N . ILE A 1 98 ? 13.848 6.133 13.434 1.00 90.12 98 ILE A N 1
ATOM 774 C CA . ILE A 1 98 ? 13.507 4.942 14.223 1.00 90.12 98 ILE A CA 1
ATOM 775 C C . ILE A 1 98 ? 12.194 4.341 13.724 1.00 90.12 98 ILE A C 1
ATOM 777 O O . ILE A 1 98 ? 12.114 3.128 13.530 1.00 90.12 98 ILE A O 1
ATOM 781 N N . ILE A 1 99 ? 11.181 5.182 13.493 1.00 91.00 99 ILE A N 1
ATOM 782 C CA . ILE A 1 99 ? 9.873 4.731 13.002 1.00 91.00 99 ILE A CA 1
ATOM 783 C C . ILE A 1 99 ? 10.032 4.109 11.611 1.00 91.00 99 ILE A C 1
ATOM 785 O O . ILE A 1 99 ? 9.537 3.011 11.364 1.00 91.00 99 ILE A O 1
ATOM 789 N N . GLN A 1 100 ? 10.764 4.773 10.711 1.00 92.56 100 GLN A N 1
ATOM 790 C CA . GLN A 1 100 ? 11.015 4.262 9.366 1.00 92.56 100 GLN A CA 1
ATOM 791 C C . GLN A 1 100 ? 11.736 2.910 9.406 1.00 92.56 100 GLN A C 1
ATOM 793 O O . GLN A 1 100 ? 11.325 1.983 8.708 1.00 92.56 100 GLN A O 1
ATOM 798 N N . LYS A 1 101 ? 12.765 2.766 10.247 1.00 93.25 101 LYS A N 1
ATOM 799 C CA . LYS A 1 101 ? 13.508 1.511 10.401 1.00 93.25 101 LYS A CA 1
ATOM 800 C C . LYS A 1 101 ? 12.632 0.371 10.925 1.00 93.25 101 LYS A C 1
ATOM 802 O O . LYS A 1 101 ? 12.753 -0.749 10.432 1.00 93.25 101 LYS A O 1
ATOM 807 N N . ASP A 1 102 ? 11.740 0.650 11.875 1.00 93.62 102 ASP A N 1
ATOM 808 C CA . ASP A 1 102 ? 10.803 -0.346 12.413 1.00 93.62 102 ASP A CA 1
ATOM 809 C C . ASP A 1 102 ? 9.784 -0.774 11.341 1.00 93.62 102 ASP A C 1
ATOM 811 O O . ASP A 1 102 ? 9.558 -1.966 11.135 1.00 93.62 102 ASP A O 1
ATOM 815 N N . ILE A 1 103 ? 9.249 0.180 10.564 1.00 94.50 103 ILE A N 1
ATOM 816 C CA . ILE A 1 103 ? 8.375 -0.116 9.415 1.00 94.50 103 ILE A CA 1
ATOM 817 C C . ILE A 1 103 ? 9.099 -0.992 8.391 1.00 94.50 103 ILE A C 1
ATOM 819 O O . ILE A 1 103 ? 8.523 -1.976 7.928 1.00 94.50 103 ILE A O 1
ATOM 823 N N . VAL A 1 104 ? 10.346 -0.658 8.038 1.00 94.56 104 VAL A N 1
ATOM 824 C CA . VAL A 1 104 ? 11.150 -1.440 7.087 1.00 94.56 104 VAL A CA 1
ATOM 825 C C . VAL A 1 104 ? 11.336 -2.865 7.601 1.00 94.56 104 VAL A C 1
ATOM 827 O O . VAL A 1 104 ? 11.085 -3.807 6.854 1.00 94.56 104 VAL A O 1
ATOM 830 N N . GLN A 1 105 ? 11.701 -3.045 8.871 1.00 94.38 105 GLN A N 1
ATOM 831 C CA . GLN A 1 105 ? 11.886 -4.374 9.453 1.00 94.38 105 GLN A CA 1
ATOM 832 C C . GLN A 1 105 ? 10.594 -5.202 9.402 1.00 94.38 105 GLN A C 1
ATOM 834 O O . GLN A 1 105 ? 10.592 -6.323 8.892 1.00 94.38 105 GLN A O 1
ATOM 839 N N . HIS A 1 106 ? 9.475 -4.619 9.832 1.00 94.62 106 HIS A N 1
ATOM 840 C CA . HIS A 1 106 ? 8.170 -5.269 9.767 1.00 94.62 106 HIS A CA 1
ATOM 841 C C . HIS A 1 106 ? 7.743 -5.606 8.331 1.00 94.62 106 HIS A C 1
ATOM 843 O O . HIS A 1 106 ? 7.181 -6.675 8.094 1.00 94.62 106 HIS A O 1
ATOM 849 N N . ALA A 1 107 ? 8.032 -4.736 7.362 1.00 93.81 107 ALA A N 1
ATOM 850 C CA . ALA A 1 107 ? 7.815 -5.003 5.944 1.00 93.81 107 ALA A CA 1
ATOM 851 C C . ALA A 1 107 ? 8.642 -6.201 5.453 1.00 93.81 107 ALA A C 1
ATOM 853 O O . ALA A 1 107 ? 8.105 -7.081 4.773 1.00 93.81 107 ALA A O 1
ATOM 854 N N . LEU A 1 108 ? 9.931 -6.257 5.800 1.00 92.12 108 LEU A N 1
ATOM 855 C CA . LEU A 1 108 ? 10.803 -7.361 5.404 1.00 92.12 108 LEU A CA 1
ATOM 856 C C . LEU A 1 108 ? 10.284 -8.698 5.959 1.00 92.12 108 LEU A C 1
ATOM 858 O O . LEU A 1 108 ? 10.175 -9.672 5.210 1.00 92.12 108 LEU A O 1
ATOM 862 N N . ASP A 1 109 ? 9.869 -8.716 7.226 1.00 91.88 109 ASP A N 1
ATOM 863 C CA . ASP A 1 109 ? 9.357 -9.909 7.908 1.00 91.88 109 ASP A CA 1
ATOM 864 C C . ASP A 1 109 ? 7.973 -10.341 7.398 1.00 91.88 109 ASP A C 1
ATOM 866 O O . ASP A 1 109 ? 7.691 -11.533 7.225 1.00 91.88 109 ASP A O 1
ATOM 870 N N . LEU A 1 110 ? 7.081 -9.381 7.140 1.00 91.62 110 LEU A N 1
ATOM 871 C CA . LEU A 1 110 ? 5.717 -9.645 6.686 1.00 91.62 110 LEU A CA 1
ATOM 872 C C . LEU A 1 110 ? 5.693 -10.180 5.254 1.00 91.62 110 LEU A C 1
ATOM 874 O O . LEU A 1 110 ? 4.951 -11.119 4.956 1.00 91.62 110 LEU A O 1
ATOM 878 N N . PHE A 1 111 ? 6.523 -9.606 4.386 1.00 89.25 111 PHE A N 1
ATOM 879 C CA . PHE A 1 111 ? 6.575 -9.956 2.975 1.00 89.25 111 PHE A CA 1
ATOM 880 C C . PHE A 1 111 ? 7.683 -10.961 2.644 1.00 89.25 111 PHE A C 1
ATOM 882 O O . PHE A 1 111 ? 7.828 -11.281 1.470 1.00 89.25 111 PHE A O 1
ATOM 889 N N . TYR A 1 112 ? 8.389 -11.531 3.632 1.00 84.44 112 TYR A N 1
ATOM 890 C CA . TYR A 1 112 ? 9.433 -12.567 3.499 1.00 84.44 112 TYR A CA 1
ATOM 891 C C . TYR A 1 112 ? 10.638 -12.157 2.633 1.00 84.44 112 TYR A C 1
ATOM 893 O O . TYR A 1 112 ? 11.090 -12.936 1.783 1.00 84.44 112 TYR A O 1
ATOM 901 N N . PHE A 1 113 ? 11.114 -10.926 2.787 1.00 85.81 113 PHE A N 1
ATOM 902 C CA . PHE A 1 113 ? 12.276 -10.396 2.072 1.00 85.81 113 PHE A CA 1
ATOM 903 C C . PHE A 1 113 ? 13.612 -10.800 2.708 1.00 85.81 113 PHE A C 1
ATOM 905 O O . PHE A 1 113 ? 13.681 -11.202 3.867 1.00 85.81 113 PHE A O 1
ATOM 912 N N . SER A 1 114 ? 14.683 -10.686 1.922 1.00 83.81 114 SER A N 1
ATOM 913 C CA . SER A 1 114 ? 16.057 -10.772 2.414 1.00 83.81 114 SER A CA 1
ATOM 914 C C . SER A 1 114 ? 16.481 -9.410 2.983 1.00 83.81 114 SER A C 1
ATOM 916 O O . SER A 1 114 ? 16.022 -8.380 2.487 1.00 83.81 114 SER A O 1
ATOM 918 N N . PRO A 1 115 ? 17.414 -9.347 3.952 1.00 79.62 115 PRO A N 1
ATOM 919 C CA . PRO A 1 115 ? 17.977 -8.076 4.419 1.00 79.62 115 PRO A CA 1
ATOM 920 C C . PRO A 1 115 ? 18.554 -7.193 3.297 1.00 79.62 115 PRO A C 1
ATOM 922 O O . PRO A 1 115 ? 18.587 -5.972 3.424 1.00 79.62 115 PRO A O 1
ATOM 925 N N . SER A 1 116 ? 18.966 -7.792 2.173 1.00 83.94 116 SER A N 1
ATOM 926 C CA . SER A 1 116 ? 19.437 -7.078 0.975 1.00 83.94 116 SER A CA 1
ATOM 927 C C . SER A 1 116 ? 18.374 -6.208 0.296 1.00 83.94 116 SER A C 1
ATOM 929 O O . SER A 1 116 ? 18.728 -5.319 -0.473 1.00 83.94 116 SER A O 1
ATOM 931 N N . ASP A 1 117 ? 17.091 -6.452 0.568 1.00 86.44 117 ASP A N 1
ATOM 932 C CA . ASP A 1 117 ? 15.969 -5.726 -0.037 1.00 86.44 117 ASP A CA 1
ATOM 933 C C . ASP A 1 117 ? 15.605 -4.451 0.751 1.00 86.44 117 ASP A C 1
ATOM 935 O O . ASP A 1 117 ? 14.834 -3.616 0.273 1.00 86.44 117 ASP A O 1
ATOM 939 N N . GLY A 1 118 ? 16.204 -4.269 1.937 1.00 88.19 118 GLY A N 1
ATOM 940 C CA . GLY A 1 118 ? 15.985 -3.131 2.834 1.00 88.19 118 GLY A CA 1
ATOM 941 C C . GLY A 1 118 ? 16.046 -1.758 2.155 1.00 88.19 118 GLY A C 1
ATOM 942 O O . GLY A 1 118 ? 15.083 -1.007 2.301 1.00 88.19 118 GLY A O 1
ATOM 943 N N . PRO A 1 119 ? 17.077 -1.437 1.344 1.00 91.75 119 PRO A N 1
ATOM 944 C CA . PRO A 1 119 ? 17.183 -0.130 0.690 1.00 91.75 119 PRO A CA 1
ATOM 945 C C . PRO A 1 119 ? 16.000 0.203 -0.228 1.00 91.75 119 PRO A C 1
ATOM 947 O O . PRO A 1 119 ? 15.618 1.364 -0.366 1.00 91.75 119 PRO A O 1
ATOM 950 N N . GLN A 1 120 ? 15.395 -0.807 -0.862 1.00 89.62 120 GLN A N 1
ATOM 951 C CA . GLN A 1 120 ? 14.233 -0.577 -1.719 1.00 89.62 120 GLN A CA 1
ATOM 952 C C . GLN A 1 120 ? 12.979 -0.312 -0.886 1.00 89.62 120 GLN A C 1
ATOM 954 O O . GLN A 1 120 ? 12.205 0.573 -1.229 1.00 89.62 120 GLN A O 1
ATOM 959 N N . VAL A 1 121 ? 12.782 -1.031 0.222 1.00 93.88 121 VAL A N 1
ATOM 960 C CA . VAL A 1 121 ? 11.666 -0.775 1.149 1.00 93.88 121 VAL A CA 1
ATOM 961 C C . VAL A 1 121 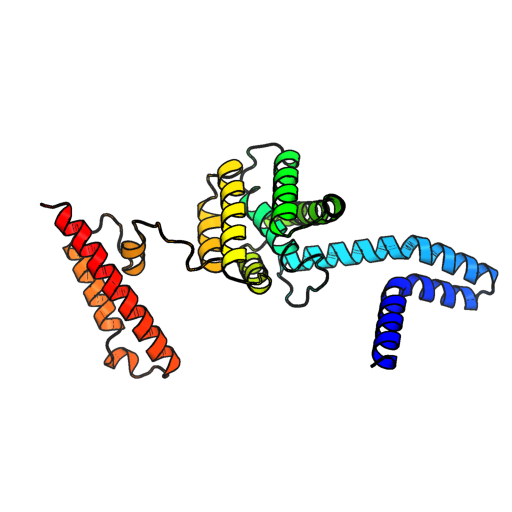? 11.820 0.594 1.818 1.00 93.88 121 VAL A C 1
ATOM 963 O O . VAL A 1 121 ? 10.850 1.337 1.949 1.00 93.88 121 VAL A O 1
ATOM 966 N N . GLU A 1 122 ? 13.046 0.970 2.172 1.00 94.50 122 GLU A N 1
ATOM 967 C CA . GLU A 1 122 ? 13.378 2.281 2.726 1.00 94.50 122 GLU A CA 1
ATOM 968 C C . GLU A 1 122 ? 13.024 3.413 1.755 1.00 94.50 122 GLU A C 1
ATOM 970 O O . GLU A 1 122 ? 12.409 4.398 2.170 1.00 94.50 122 GLU A O 1
ATOM 975 N N . LEU A 1 123 ? 13.314 3.235 0.459 1.00 94.12 123 LEU A N 1
ATOM 976 C CA . LEU A 1 123 ? 12.881 4.138 -0.608 1.00 94.12 123 LEU A CA 1
ATOM 977 C C . LEU A 1 123 ? 11.352 4.293 -0.648 1.00 94.12 123 LEU A C 1
ATOM 979 O O . LEU A 1 123 ? 10.867 5.416 -0.755 1.00 94.12 123 LEU A O 1
ATOM 983 N N . LEU A 1 124 ? 10.587 3.199 -0.536 1.00 95.69 124 LEU A N 1
ATOM 984 C CA . LEU A 1 124 ? 9.118 3.263 -0.521 1.00 95.69 124 LEU A CA 1
ATOM 985 C C . LEU A 1 124 ? 8.604 4.070 0.677 1.00 95.69 124 LEU A C 1
ATOM 987 O O . LEU A 1 124 ? 7.746 4.937 0.510 1.00 95.69 124 LEU A O 1
ATOM 991 N N . CYS A 1 125 ? 9.147 3.818 1.872 1.00 95.06 125 CYS A N 1
ATOM 992 C CA . CYS A 1 125 ? 8.796 4.569 3.078 1.00 95.06 125 CYS A CA 1
ATOM 993 C C . CYS A 1 125 ? 9.176 6.051 2.954 1.00 95.06 125 CYS A C 1
ATOM 995 O O . CYS A 1 125 ? 8.383 6.912 3.327 1.00 95.06 125 CYS A O 1
ATOM 997 N N . ARG A 1 126 ? 10.350 6.356 2.387 1.00 95.44 126 ARG A N 1
ATOM 998 C CA . ARG A 1 126 ? 10.807 7.730 2.146 1.00 95.44 126 ARG A CA 1
ATOM 999 C C . ARG A 1 126 ? 9.859 8.479 1.210 1.00 95.44 126 ARG A C 1
ATOM 1001 O O . ARG A 1 126 ? 9.398 9.558 1.562 1.00 95.44 126 ARG A O 1
ATOM 1008 N N . LEU A 1 127 ? 9.514 7.895 0.062 1.00 95.50 127 LEU A N 1
ATOM 1009 C CA . LEU A 1 127 ? 8.579 8.509 -0.890 1.00 95.50 127 LEU A CA 1
ATOM 1010 C C . LEU A 1 127 ? 7.179 8.688 -0.283 1.00 95.50 127 LEU A C 1
ATOM 1012 O O . LEU A 1 127 ? 6.524 9.701 -0.518 1.00 95.50 127 LEU A O 1
ATOM 1016 N N . ALA A 1 128 ? 6.718 7.734 0.530 1.00 95.44 128 ALA A N 1
ATOM 1017 C CA . ALA A 1 128 ? 5.457 7.869 1.254 1.00 95.44 128 ALA A CA 1
ATOM 1018 C C . ALA A 1 128 ? 5.495 9.021 2.273 1.00 95.44 128 ALA A C 1
ATOM 1020 O O . ALA A 1 128 ? 4.515 9.752 2.390 1.00 95.44 128 ALA A O 1
ATOM 1021 N N . LEU A 1 129 ? 6.617 9.214 2.973 1.00 93.25 129 LEU A N 1
ATOM 1022 C CA . LEU A 1 129 ? 6.813 10.322 3.913 1.00 93.25 129 LEU A CA 1
ATOM 1023 C C . LEU A 1 129 ? 6.853 11.679 3.208 1.00 93.25 129 LEU A C 1
ATOM 1025 O O . LEU A 1 129 ? 6.176 12.609 3.640 1.00 93.25 129 LEU A O 1
ATOM 1029 N N . GLU A 1 130 ? 7.585 11.783 2.097 1.00 93.62 130 GLU A N 1
ATOM 1030 C CA . GLU A 1 130 ? 7.657 13.000 1.273 1.00 93.62 130 GLU A CA 1
ATOM 1031 C C . GLU A 1 130 ? 6.263 13.462 0.807 1.00 93.62 130 GLU A C 1
ATOM 1033 O O . GLU A 1 130 ? 6.001 14.661 0.708 1.00 93.62 130 GLU A O 1
ATOM 1038 N N . HIS A 1 131 ? 5.346 12.515 0.584 1.00 93.62 131 HIS A N 1
ATOM 1039 C CA . HIS A 1 131 ? 3.982 12.761 0.114 1.00 93.62 131 HIS A CA 1
ATOM 1040 C C . HIS A 1 131 ? 2.897 12.479 1.163 1.00 93.62 131 HIS A C 1
ATOM 1042 O O . HIS A 1 131 ? 1.730 12.317 0.803 1.00 93.62 131 HIS A O 1
ATOM 1048 N N . GLN A 1 132 ? 3.237 12.457 2.457 1.00 90.81 132 GLN A N 1
ATOM 1049 C CA . GLN A 1 132 ? 2.346 11.984 3.526 1.00 90.81 132 GLN A CA 1
ATOM 1050 C C . GLN A 1 132 ? 0.956 12.644 3.511 1.00 90.81 132 GLN A C 1
ATOM 1052 O O . GLN A 1 132 ? -0.057 11.965 3.667 1.00 90.81 132 GLN A O 1
ATOM 1057 N N . GLN A 1 133 ? 0.891 13.961 3.292 1.00 87.88 133 GLN A N 1
ATOM 1058 C CA . GLN A 1 133 ? -0.369 14.723 3.281 1.00 87.88 133 GLN A CA 1
ATOM 1059 C C . GLN A 1 133 ? -1.278 14.403 2.083 1.00 87.88 133 GLN A C 1
ATOM 1061 O O . GLN A 1 133 ? -2.454 14.756 2.093 1.00 87.88 133 GLN A O 1
ATOM 1066 N N . GLN A 1 134 ? -0.736 13.770 1.041 1.00 90.44 134 GLN A N 1
ATOM 1067 C CA . GLN A 1 134 ? -1.448 13.413 -0.187 1.00 90.44 134 GLN A CA 1
ATOM 1068 C C . GLN A 1 134 ? -1.859 11.935 -0.218 1.00 90.44 134 GLN A C 1
ATOM 1070 O O . GLN A 1 134 ? -2.541 11.520 -1.154 1.00 90.44 134 GLN A O 1
ATOM 1075 N N . LEU A 1 135 ? -1.438 11.138 0.770 1.00 91.12 135 LEU A N 1
ATOM 1076 C CA . LEU A 1 135 ? -1.781 9.723 0.846 1.00 91.12 135 LEU A CA 1
ATOM 1077 C C . LEU A 1 135 ? -3.275 9.543 1.124 1.00 91.12 135 LEU A C 1
ATOM 1079 O O . LEU A 1 135 ? -3.858 10.226 1.968 1.00 91.12 135 LEU A O 1
ATOM 1083 N N . ASN A 1 136 ? -3.878 8.567 0.450 1.00 86.50 136 ASN A N 1
ATOM 1084 C CA . ASN A 1 136 ? -5.256 8.162 0.683 1.00 86.50 136 ASN A CA 1
ATOM 1085 C C . ASN A 1 136 ? -5.276 6.771 1.329 1.00 86.50 136 ASN A C 1
ATOM 1087 O O . ASN A 1 136 ? -5.023 5.768 0.661 1.00 86.50 136 ASN A O 1
ATOM 1091 N N . GLY A 1 137 ? -5.561 6.726 2.634 1.00 87.69 137 GLY A N 1
ATOM 1092 C CA . GLY A 1 137 ? -5.585 5.483 3.404 1.00 87.69 137 GLY A CA 1
ATOM 1093 C C . GLY A 1 137 ? -6.555 4.449 2.834 1.00 87.69 137 GLY A C 1
ATOM 1094 O O . GLY A 1 137 ? -6.163 3.300 2.656 1.00 87.69 137 GLY A O 1
ATOM 1095 N N . ASP A 1 138 ? -7.777 4.851 2.482 1.00 82.88 138 ASP A N 1
ATOM 1096 C CA . ASP A 1 138 ? -8.817 3.932 2.001 1.00 82.88 138 ASP A CA 1
ATOM 1097 C C . ASP A 1 138 ? -8.404 3.257 0.687 1.00 82.88 138 ASP A C 1
ATOM 1099 O O . ASP A 1 138 ? -8.447 2.033 0.564 1.00 82.88 138 ASP A O 1
ATOM 1103 N N . LEU A 1 139 ? -7.904 4.042 -0.273 1.00 83.19 139 LEU A N 1
ATOM 1104 C CA . LEU A 1 139 ? -7.434 3.518 -1.558 1.00 83.19 139 LEU A CA 1
ATOM 1105 C C . LEU A 1 139 ? -6.221 2.594 -1.399 1.00 83.19 139 LEU A C 1
ATOM 1107 O O . LEU A 1 139 ? -6.122 1.562 -2.066 1.00 83.19 139 LEU A O 1
ATOM 1111 N N . LEU A 1 140 ? -5.289 2.943 -0.509 1.00 88.94 140 LEU A N 1
ATOM 1112 C CA . LEU A 1 140 ? -4.137 2.093 -0.223 1.00 88.94 140 LEU A CA 1
ATOM 1113 C C . LEU A 1 140 ? -4.557 0.801 0.489 1.00 88.94 140 LEU A C 1
ATOM 1115 O O . LEU A 1 140 ? -4.000 -0.255 0.190 1.00 88.94 140 LEU A O 1
ATOM 1119 N N . ALA A 1 141 ? -5.554 0.854 1.375 1.00 86.69 141 ALA A N 1
ATOM 1120 C CA . ALA A 1 141 ? -6.127 -0.311 2.043 1.00 86.69 141 ALA A CA 1
ATOM 1121 C C . ALA A 1 141 ? -6.811 -1.260 1.053 1.00 86.69 141 ALA A C 1
ATOM 1123 O O . ALA A 1 141 ? -6.518 -2.457 1.059 1.00 86.69 141 ALA A O 1
ATOM 1124 N N . GLU A 1 142 ? -7.645 -0.742 0.151 1.00 80.00 142 GLU A N 1
ATOM 1125 C CA . GLU A 1 142 ? -8.259 -1.536 -0.919 1.00 80.00 142 GLU A CA 1
ATOM 1126 C C . GLU A 1 142 ? -7.201 -2.163 -1.837 1.00 80.00 142 GLU A C 1
ATOM 1128 O O . GLU A 1 142 ? -7.250 -3.356 -2.150 1.00 80.00 142 GLU A O 1
ATOM 1133 N N . SER A 1 143 ? -6.201 -1.371 -2.231 1.00 85.12 143 SER A N 1
ATOM 1134 C CA . SER A 1 143 ? -5.115 -1.824 -3.098 1.00 85.12 143 SER A CA 1
ATOM 1135 C C . SER A 1 143 ? -4.258 -2.912 -2.446 1.00 85.12 143 SER A C 1
ATOM 1137 O O . SER A 1 143 ? -3.876 -3.883 -3.109 1.00 85.12 143 SER A O 1
ATOM 1139 N N . LEU A 1 144 ? -3.965 -2.768 -1.149 1.00 89.69 144 LEU A N 1
ATOM 1140 C CA . LEU A 1 144 ? -3.251 -3.763 -0.356 1.00 89.69 144 LEU A CA 1
ATOM 1141 C C . LEU A 1 144 ? -4.067 -5.050 -0.247 1.00 89.69 144 LEU A C 1
ATOM 1143 O O . LEU A 1 144 ? -3.540 -6.119 -0.546 1.00 89.69 144 LEU A O 1
ATOM 1147 N N . LEU A 1 145 ? -5.354 -4.956 0.101 1.00 84.44 145 LEU A N 1
ATOM 1148 C CA . LEU A 1 145 ? -6.247 -6.111 0.183 1.00 84.44 145 LEU A CA 1
ATOM 1149 C C . LEU A 1 145 ? -6.280 -6.896 -1.132 1.00 84.44 145 LEU A C 1
ATOM 1151 O O . LEU A 1 145 ? -6.137 -8.116 -1.118 1.00 84.44 145 LEU A O 1
ATOM 1155 N N . ALA A 1 146 ? -6.401 -6.204 -2.267 1.00 80.12 146 ALA A N 1
ATOM 1156 C CA . ALA A 1 146 ? -6.423 -6.830 -3.589 1.00 80.12 146 ALA A CA 1
ATOM 1157 C C . ALA A 1 146 ? -5.117 -7.572 -3.944 1.00 80.12 146 ALA A C 1
ATOM 1159 O O . ALA A 1 146 ? -5.118 -8.445 -4.812 1.00 80.12 146 ALA A O 1
ATOM 1160 N N . ARG A 1 147 ? -3.998 -7.225 -3.295 1.00 84.31 147 ARG A N 1
ATOM 1161 C CA . ARG A 1 147 ? -2.666 -7.816 -3.517 1.00 84.31 147 ARG A CA 1
ATOM 1162 C C . ARG A 1 147 ? -2.316 -8.917 -2.516 1.00 84.31 147 ARG A C 1
ATOM 1164 O O . ARG A 1 147 ? -1.390 -9.693 -2.764 1.00 84.31 147 ARG A O 1
ATOM 1171 N N . LEU A 1 148 ? -3.036 -8.999 -1.400 1.00 86.50 148 LEU A N 1
ATOM 1172 C CA . LEU A 1 148 ? -2.845 -10.032 -0.391 1.00 86.50 148 LEU A CA 1
ATOM 1173 C C . LEU A 1 148 ? -3.452 -11.361 -0.857 1.00 86.50 148 LEU A C 1
ATOM 1175 O O . LEU A 1 148 ? -4.522 -11.415 -1.456 1.00 86.50 148 LEU A O 1
ATOM 1179 N N . LYS A 1 149 ? -2.732 -12.456 -0.597 1.00 79.12 149 LYS A N 1
ATOM 1180 C CA . LYS A 1 149 ? -3.074 -13.784 -1.136 1.00 79.12 149 LYS A CA 1
ATOM 1181 C C . LYS A 1 149 ? -4.295 -14.410 -0.469 1.00 79.12 149 LYS A C 1
ATOM 1183 O O . LYS A 1 149 ? -5.032 -15.147 -1.116 1.00 79.12 149 LYS A O 1
ATOM 1188 N N . ASP A 1 150 ? -4.453 -14.176 0.828 1.00 80.94 150 ASP A N 1
ATOM 1189 C CA . ASP A 1 150 ? -5.486 -14.782 1.652 1.00 80.94 150 ASP A CA 1
ATOM 1190 C C . ASP A 1 150 ? -5.839 -13.900 2.862 1.00 80.94 150 ASP A C 1
ATOM 1192 O O . ASP A 1 150 ? -5.190 -12.895 3.171 1.00 80.94 150 ASP A O 1
ATOM 1196 N N . ILE A 1 151 ? -6.899 -14.305 3.563 1.00 77.69 151 ILE A N 1
ATOM 1197 C CA . ILE A 1 151 ? -7.406 -13.627 4.762 1.00 77.69 151 ILE A CA 1
ATOM 1198 C C . ILE A 1 151 ? -6.378 -13.677 5.906 1.00 77.69 151 ILE A C 1
ATOM 1200 O O . ILE A 1 151 ? -6.319 -12.759 6.726 1.00 77.69 151 ILE A O 1
ATOM 1204 N N . ALA A 1 152 ? -5.546 -14.722 5.970 1.00 81.12 152 ALA A N 1
ATOM 1205 C CA . ALA A 1 152 ? -4.517 -14.858 6.998 1.00 81.12 152 ALA A CA 1
ATOM 1206 C C . ALA A 1 152 ? -3.425 -13.786 6.841 1.00 81.12 152 ALA A C 1
ATOM 1208 O O . ALA A 1 152 ? -3.054 -13.137 7.819 1.00 81.12 152 ALA A O 1
ATOM 1209 N N . ALA A 1 153 ? -2.966 -13.540 5.612 1.00 85.25 153 ALA A N 1
ATOM 1210 C CA . ALA A 1 153 ? -2.020 -12.483 5.283 1.00 85.25 153 ALA A CA 1
ATOM 1211 C C . ALA A 1 153 ? -2.607 -11.099 5.584 1.00 85.25 153 ALA A C 1
ATOM 1213 O O . ALA A 1 153 ? -1.911 -10.257 6.151 1.00 85.25 153 ALA A O 1
ATOM 1214 N N . ALA A 1 154 ? -3.891 -10.880 5.290 1.00 85.44 154 ALA A N 1
ATOM 1215 C CA . ALA A 1 154 ? -4.580 -9.638 5.631 1.00 85.44 154 ALA A CA 1
ATOM 1216 C C . ALA A 1 154 ? -4.671 -9.403 7.142 1.00 85.44 154 ALA A C 1
ATOM 1218 O O . ALA A 1 154 ? -4.327 -8.326 7.621 1.00 85.44 154 ALA A O 1
ATOM 1219 N N . THR A 1 155 ? -5.018 -10.442 7.900 1.00 87.00 155 THR A N 1
ATOM 1220 C CA . THR A 1 155 ? -5.086 -10.404 9.368 1.00 87.00 155 THR A CA 1
ATOM 1221 C C . THR A 1 155 ? -3.707 -10.127 9.979 1.00 87.00 155 THR A C 1
ATOM 1223 O O . THR A 1 155 ? -3.568 -9.270 10.848 1.00 87.00 155 THR A O 1
ATOM 1226 N N . LYS A 1 156 ? -2.653 -10.793 9.488 1.00 90.62 156 LYS A N 1
ATOM 1227 C CA . LYS A 1 156 ? -1.273 -10.552 9.937 1.00 90.62 156 LYS A CA 1
ATOM 1228 C C . LYS A 1 156 ? -0.817 -9.126 9.617 1.00 90.62 156 LYS A C 1
ATOM 1230 O O . LYS A 1 156 ? -0.207 -8.475 10.457 1.00 90.62 156 LYS A O 1
ATOM 1235 N N . THR A 1 157 ? -1.140 -8.629 8.424 1.00 92.31 157 THR A N 1
ATOM 1236 C CA . THR A 1 157 ? -0.791 -7.265 7.999 1.00 92.31 157 THR A CA 1
ATOM 1237 C C . THR A 1 157 ? -1.476 -6.217 8.872 1.00 92.31 157 THR A C 1
ATOM 1239 O O . THR A 1 157 ? -0.830 -5.295 9.364 1.00 92.31 157 THR A O 1
ATOM 1242 N N . ALA A 1 158 ? -2.769 -6.402 9.129 1.00 90.88 158 ALA A N 1
ATOM 1243 C CA . ALA A 1 158 ? -3.551 -5.585 10.042 1.00 90.88 158 ALA A CA 1
ATOM 1244 C C . ALA A 1 158 ? -2.978 -5.571 11.468 1.00 90.88 158 ALA A C 1
ATOM 1246 O O . ALA A 1 158 ? -2.891 -4.510 12.087 1.00 90.88 158 ALA A O 1
ATOM 1247 N N . GLN A 1 159 ? -2.544 -6.728 11.979 1.00 91.19 159 GLN A N 1
ATOM 1248 C CA . GLN A 1 159 ? -1.921 -6.822 13.298 1.00 91.19 159 GLN A CA 1
ATOM 1249 C C . GLN A 1 159 ? -0.621 -6.012 13.369 1.00 91.19 159 GLN A C 1
ATOM 1251 O O . GLN A 1 159 ? -0.444 -5.231 14.299 1.00 91.19 159 GLN A O 1
ATOM 1256 N N . VAL A 1 160 ? 0.247 -6.143 12.364 1.00 94.00 160 VAL A N 1
ATOM 1257 C CA . VAL A 1 160 ? 1.508 -5.388 12.282 1.00 94.00 160 VAL A CA 1
ATOM 1258 C C . VAL A 1 160 ? 1.254 -3.879 12.226 1.00 94.00 160 VAL A C 1
ATOM 1260 O O . VAL A 1 160 ? 1.890 -3.119 12.954 1.00 94.00 160 VAL A O 1
ATOM 1263 N N . LEU A 1 161 ? 0.289 -3.426 11.416 1.00 93.44 161 LEU A N 1
ATOM 1264 C CA . LEU A 1 161 ? -0.097 -2.011 11.379 1.00 93.44 161 LEU A CA 1
ATOM 1265 C C . LEU A 1 161 ? -0.602 -1.531 12.748 1.00 93.44 161 LEU A C 1
ATOM 1267 O O . LEU A 1 161 ? -0.251 -0.437 13.183 1.00 93.44 161 LEU A O 1
ATOM 1271 N N . LYS A 1 162 ? -1.369 -2.362 13.462 1.00 92.25 162 LYS A N 1
ATOM 1272 C CA . LYS A 1 162 ? -1.854 -2.052 14.813 1.00 92.25 162 LYS A CA 1
ATOM 1273 C C . LYS A 1 162 ? -0.723 -1.920 15.822 1.00 92.25 162 LYS A C 1
ATOM 1275 O O . LYS A 1 162 ? -0.729 -0.976 16.607 1.00 92.25 162 LYS A O 1
ATOM 1280 N N . GLU A 1 163 ? 0.253 -2.819 15.781 1.00 92.06 163 GLU A N 1
ATOM 1281 C CA . GLU A 1 163 ? 1.445 -2.760 16.633 1.00 92.06 163 GLU A CA 1
ATOM 1282 C C . GLU A 1 163 ? 2.238 -1.463 16.401 1.00 92.06 163 GLU A C 1
ATOM 1284 O O . GLU A 1 163 ? 2.574 -0.773 17.367 1.00 92.06 163 GLU A O 1
ATOM 1289 N N . LEU A 1 164 ? 2.453 -1.080 15.137 1.00 91.75 164 LEU A N 1
ATOM 1290 C CA . LEU A 1 164 ? 3.124 0.170 14.764 1.00 91.75 164 LEU A CA 1
ATOM 1291 C C . LEU A 1 164 ? 2.362 1.409 15.263 1.00 91.75 164 LEU A C 1
ATOM 1293 O O . LEU A 1 164 ? 2.961 2.315 15.846 1.00 91.75 164 LEU A O 1
ATOM 1297 N N . VAL A 1 165 ? 1.039 1.448 15.081 1.00 90.94 165 VAL A N 1
ATOM 1298 C CA . VAL A 1 165 ? 0.207 2.590 15.494 1.00 90.94 165 VAL A CA 1
ATOM 1299 C C . VAL A 1 165 ? 0.140 2.716 17.011 1.00 90.94 165 VAL A C 1
ATOM 1301 O O . VAL A 1 165 ? 0.329 3.810 17.528 1.00 90.94 165 VAL A O 1
ATOM 1304 N N . ILE A 1 166 ? -0.048 1.619 17.749 1.00 90.19 166 ILE A N 1
ATOM 1305 C CA . ILE A 1 166 ? -0.041 1.651 19.222 1.00 90.19 166 ILE A CA 1
ATOM 1306 C C . ILE A 1 166 ? 1.301 2.173 19.749 1.00 90.19 166 ILE A C 1
ATOM 1308 O O . ILE A 1 166 ? 1.331 2.936 20.716 1.00 90.19 166 ILE A O 1
ATOM 1312 N N . ARG A 1 167 ? 2.408 1.774 19.113 1.00 90.44 167 ARG A N 1
ATOM 1313 C CA . ARG A 1 167 ? 3.757 2.169 19.522 1.00 90.44 167 ARG A CA 1
ATOM 1314 C C . ARG A 1 167 ? 4.048 3.645 19.249 1.00 90.44 167 ARG A C 1
ATOM 1316 O O . ARG A 1 167 ? 4.583 4.315 20.131 1.00 90.44 167 ARG A O 1
ATOM 1323 N N . TYR A 1 168 ? 3.720 4.138 18.055 1.00 89.75 168 TYR A N 1
ATOM 1324 C CA . TYR A 1 168 ? 4.191 5.447 17.581 1.00 89.75 168 TYR A CA 1
ATOM 1325 C C . TYR A 1 168 ? 3.107 6.528 17.507 1.00 89.75 168 TYR A C 1
ATOM 1327 O O . TYR A 1 168 ? 3.406 7.700 17.721 1.00 89.75 168 TYR A O 1
ATOM 1335 N N . ALA A 1 169 ? 1.849 6.154 17.273 1.00 88.81 169 ALA A N 1
ATOM 1336 C CA . ALA A 1 169 ? 0.732 7.082 17.096 1.00 88.81 169 ALA A CA 1
ATOM 1337 C C . ALA A 1 169 ? -0.566 6.582 17.772 1.00 88.81 169 ALA A C 1
ATOM 1339 O O . ALA A 1 169 ? -1.600 6.462 17.116 1.00 88.81 169 ALA A O 1
ATOM 1340 N N . PRO A 1 170 ? -0.576 6.306 19.093 1.00 86.19 170 PRO A N 1
ATOM 1341 C CA . PRO A 1 170 ? -1.713 5.656 19.756 1.00 86.19 170 PRO A CA 1
ATOM 1342 C C . PRO A 1 170 ? -3.018 6.464 19.696 1.00 86.19 170 PRO A C 1
ATOM 1344 O O . PRO A 1 170 ? -4.099 5.890 19.765 1.00 86.19 170 PRO A O 1
ATOM 1347 N N . LYS A 1 171 ? -2.945 7.792 19.542 1.00 84.38 171 LYS A N 1
ATOM 1348 C CA . LYS A 1 171 ? -4.132 8.642 19.358 1.00 84.38 171 LYS A CA 1
ATOM 1349 C C . LYS A 1 171 ? -4.797 8.475 17.992 1.00 84.38 171 LYS A C 1
ATOM 1351 O O . LYS A 1 171 ? -5.949 8.852 17.838 1.00 84.38 171 LYS A O 1
ATOM 1356 N N . GLU A 1 172 ? -4.084 7.926 17.016 1.00 83.88 172 GLU A N 1
ATOM 1357 C CA . GLU A 1 172 ? -4.557 7.707 15.645 1.00 83.88 172 GLU A CA 1
ATOM 1358 C C . GLU A 1 172 ? -5.071 6.286 15.440 1.00 83.88 172 GLU A C 1
ATOM 1360 O O . GLU A 1 172 ? -5.314 5.863 14.312 1.00 83.88 172 GLU A O 1
ATOM 1365 N N . LEU A 1 173 ? -5.258 5.533 16.528 1.00 85.06 173 LEU A N 1
ATOM 1366 C CA . LEU A 1 173 ? -5.794 4.178 16.469 1.00 85.06 173 LEU A CA 1
ATOM 1367 C C . LEU A 1 173 ? -7.117 4.128 15.690 1.00 85.06 173 LEU A C 1
ATOM 1369 O O . LEU A 1 173 ? -7.305 3.223 14.885 1.00 85.06 173 LEU A O 1
ATOM 1373 N N . TRP A 1 174 ? -7.965 5.149 15.839 1.00 81.38 174 TRP A N 1
ATOM 1374 C CA . TRP A 1 174 ? -9.235 5.276 15.117 1.00 81.38 174 TRP A CA 1
ATOM 1375 C C . TRP A 1 174 ? -9.065 5.294 13.586 1.00 81.38 174 TRP A C 1
ATOM 1377 O O . TRP A 1 174 ? -9.894 4.738 12.869 1.00 81.38 174 TRP A O 1
ATOM 1387 N N . ARG A 1 175 ? -7.981 5.896 13.072 1.00 83.44 175 ARG A N 1
ATOM 1388 C CA . ARG A 1 175 ? -7.668 5.947 11.634 1.00 83.44 175 ARG A CA 1
ATOM 1389 C C . ARG A 1 175 ? -7.303 4.567 11.116 1.00 83.44 175 ARG A C 1
ATOM 1391 O O . ARG A 1 175 ? -7.653 4.207 10.000 1.00 83.44 175 ARG A O 1
ATOM 1398 N N . LEU A 1 176 ? -6.594 3.787 11.925 1.00 86.88 176 LEU A N 1
ATOM 1399 C CA . LEU A 1 176 ? -6.330 2.400 11.586 1.00 86.88 176 LEU A CA 1
ATOM 1400 C C . LEU A 1 176 ? -7.612 1.566 11.675 1.00 86.88 176 LEU A C 1
ATOM 1402 O O . LEU A 1 176 ? -7.861 0.774 10.778 1.00 86.88 176 LEU A O 1
ATOM 1406 N N . GLU A 1 177 ? -8.436 1.743 12.707 1.00 83.75 177 GLU A N 1
ATOM 1407 C CA . GLU A 1 177 ? -9.688 0.993 12.887 1.00 83.75 177 GLU A CA 1
ATOM 1408 C C . GLU A 1 177 ? -10.629 1.124 11.683 1.00 83.75 177 GLU A C 1
ATOM 1410 O O . GLU A 1 177 ? -11.146 0.111 11.210 1.00 83.75 177 GLU A O 1
ATOM 1415 N N . SER A 1 178 ? -10.779 2.323 11.107 1.00 80.50 178 SER A N 1
ATOM 1416 C CA . SER A 1 178 ? -11.551 2.495 9.867 1.00 80.50 178 SER A CA 1
ATOM 1417 C C . SER A 1 178 ? -10.961 1.705 8.693 1.00 80.50 178 SER A C 1
ATOM 1419 O O . SER A 1 178 ? -11.696 1.082 7.932 1.00 80.50 178 SER A O 1
ATOM 1421 N N . LEU A 1 179 ? -9.632 1.654 8.576 1.00 85.06 179 LEU A N 1
ATOM 1422 C CA . LEU A 1 179 ? -8.939 0.900 7.525 1.00 85.06 179 LEU A CA 1
ATOM 1423 C C . LEU A 1 179 ? -8.993 -0.616 7.754 1.00 85.06 179 LEU A C 1
ATOM 1425 O O . LEU A 1 179 ? -9.008 -1.387 6.794 1.00 85.06 179 LEU A O 1
ATOM 1429 N N . LEU A 1 180 ? -9.050 -1.065 9.009 1.00 81.25 180 LEU A N 1
ATOM 1430 C CA . LEU A 1 180 ? -9.180 -2.480 9.361 1.00 81.25 180 LEU A CA 1
ATOM 1431 C C . LEU A 1 180 ? -10.522 -3.063 8.916 1.00 81.25 180 LEU A C 1
ATOM 1433 O O . LEU A 1 180 ? -10.566 -4.235 8.541 1.00 81.25 180 LEU A O 1
ATOM 1437 N N . GLN A 1 181 ? -11.583 -2.252 8.865 1.00 76.81 181 GLN A N 1
ATOM 1438 C CA . GLN A 1 181 ? -12.862 -2.667 8.280 1.00 76.81 181 GLN A CA 1
ATOM 1439 C C . GLN A 1 181 ? -12.723 -3.031 6.795 1.00 76.81 181 GLN A C 1
ATOM 1441 O O . GLN A 1 181 ? -13.401 -3.942 6.323 1.00 76.81 181 GLN A O 1
ATOM 1446 N N . ILE A 1 182 ? -11.820 -2.358 6.074 1.00 75.75 182 ILE A N 1
ATOM 1447 C CA . ILE A 1 182 ? -11.513 -2.637 4.667 1.00 75.75 182 ILE A CA 1
ATOM 1448 C C . ILE A 1 182 ? -10.570 -3.840 4.569 1.00 75.75 182 ILE A C 1
ATOM 1450 O O . ILE A 1 182 ? -10.882 -4.818 3.897 1.00 75.75 182 ILE A O 1
ATOM 1454 N N . LEU A 1 183 ? -9.425 -3.788 5.255 1.00 72.94 183 LEU A N 1
ATOM 1455 C CA . LEU A 1 183 ? -8.345 -4.772 5.132 1.00 72.94 183 LEU A CA 1
ATOM 1456 C C . LEU A 1 183 ? -8.711 -6.151 5.679 1.00 72.94 183 LEU A C 1
ATOM 1458 O O . LEU A 1 183 ? -8.264 -7.162 5.146 1.00 72.94 183 LEU A O 1
ATOM 1462 N N . ALA A 1 184 ? -9.484 -6.218 6.757 1.00 68.56 184 ALA A N 1
ATOM 1463 C CA . ALA A 1 184 ? -9.811 -7.473 7.411 1.00 68.56 184 ALA A CA 1
ATOM 1464 C C . ALA A 1 184 ? -11.220 -7.413 8.031 1.00 68.56 184 ALA A C 1
ATOM 1466 O O . ALA A 1 184 ? -11.348 -7.414 9.258 1.00 68.56 184 ALA A O 1
ATOM 1467 N N . PRO A 1 185 ? -12.296 -7.455 7.212 1.00 55.34 185 PRO A N 1
ATOM 1468 C CA . PRO A 1 185 ? -13.694 -7.314 7.655 1.00 55.34 185 PRO A CA 1
ATOM 1469 C C . PRO A 1 185 ? -14.213 -8.421 8.604 1.00 55.34 185 PRO A C 1
ATOM 1471 O O . PRO A 1 185 ? -15.403 -8.481 8.895 1.00 55.34 185 PRO A O 1
ATOM 1474 N N . GLY A 1 186 ? -13.342 -9.309 9.098 1.00 50.50 186 GLY A N 1
ATOM 1475 C CA . GLY A 1 186 ? -13.633 -10.329 10.113 1.00 50.50 186 GLY A CA 1
ATOM 1476 C C . GLY A 1 186 ? -12.635 -10.370 11.280 1.00 50.50 186 GLY A C 1
ATOM 1477 O O . GLY A 1 186 ? -12.685 -11.304 12.079 1.00 50.50 186 GLY A O 1
ATOM 1478 N N . MET A 1 187 ? -11.718 -9.397 11.376 1.00 44.78 187 MET A N 1
ATOM 1479 C CA . MET A 1 187 ? -10.720 -9.310 12.452 1.00 44.78 187 MET A CA 1
ATOM 1480 C C . MET A 1 187 ? -11.282 -8.694 13.743 1.00 44.78 187 MET A C 1
ATOM 1482 O O . MET A 1 187 ? -10.667 -8.810 14.801 1.00 44.78 187 MET A O 1
ATOM 1486 N N . GLU A 1 188 ? -12.498 -8.148 13.705 1.00 43.94 188 GLU A N 1
ATOM 1487 C CA . GLU A 1 188 ? -13.262 -7.828 14.910 1.00 43.94 188 GLU A CA 1
ATOM 1488 C C . GLU A 1 188 ? -14.012 -9.064 15.431 1.00 43.94 188 GLU A C 1
ATOM 1490 O O . GLU A 1 188 ? -15.223 -9.214 15.293 1.00 43.94 188 GLU A O 1
ATOM 1495 N N . ARG A 1 189 ? -13.278 -9.960 16.096 1.00 37.53 189 ARG A N 1
ATOM 1496 C CA . ARG A 1 189 ? -13.836 -10.725 17.220 1.00 37.53 189 ARG A CA 1
ATOM 1497 C C . ARG A 1 189 ? -13.303 -10.104 18.499 1.00 37.53 189 ARG A C 1
ATOM 1499 O O . ARG A 1 189 ? -12.285 -10.537 19.025 1.00 37.53 189 ARG A O 1
ATOM 1506 N N . GLY A 1 190 ? -13.972 -9.047 18.946 1.00 41.91 190 GLY A N 1
ATOM 1507 C CA . GLY A 1 190 ? -13.616 -8.362 20.186 1.00 41.91 190 GLY A CA 1
ATOM 1508 C C . GLY A 1 190 ? -14.077 -6.915 20.270 1.00 41.91 190 GLY A C 1
ATOM 1509 O O . GLY A 1 190 ? -13.380 -6.117 20.879 1.00 41.91 190 GLY A O 1
ATOM 1510 N N . ASN A 1 191 ? -15.203 -6.556 19.654 1.00 47.31 191 ASN A N 1
ATOM 1511 C CA . ASN A 1 191 ? -15.868 -5.308 19.993 1.00 47.31 191 ASN A CA 1
ATOM 1512 C C . ASN A 1 191 ? -17.116 -5.674 20.797 1.00 47.31 191 ASN A C 1
ATOM 1514 O O . ASN A 1 191 ? -18.137 -6.092 20.252 1.00 47.31 191 ASN A O 1
ATOM 1518 N N . GLU A 1 192 ? -16.996 -5.545 22.113 1.00 49.69 192 GLU A N 1
ATOM 1519 C CA . GLU A 1 192 ? -18.090 -5.615 23.086 1.00 49.69 192 GLU A CA 1
ATOM 1520 C C . GLU A 1 192 ? -19.265 -4.677 22.728 1.00 49.69 192 GLU A C 1
ATOM 1522 O O . GLU A 1 192 ? -20.398 -4.935 23.126 1.00 49.69 192 GLU A O 1
ATOM 1527 N N . ASN A 1 193 ? -19.036 -3.692 21.843 1.00 56.22 193 ASN A N 1
ATOM 1528 C CA . ASN A 1 193 ? -20.042 -2.784 21.296 1.00 56.22 193 ASN A CA 1
ATOM 1529 C C . ASN A 1 193 ? -20.473 -3.054 19.840 1.00 56.22 193 ASN A C 1
ATOM 1531 O O . ASN A 1 193 ? -21.294 -2.300 19.311 1.00 56.22 193 ASN A O 1
ATOM 1535 N N . ALA A 1 194 ? -19.990 -4.111 19.172 1.00 64.19 194 ALA A N 1
ATOM 1536 C CA . ALA A 1 194 ? -20.429 -4.446 17.807 1.00 64.19 194 ALA A CA 1
ATOM 1537 C C . ALA A 1 194 ? -21.961 -4.619 17.692 1.00 64.19 194 ALA A C 1
ATOM 1539 O O . ALA A 1 194 ? -22.551 -4.113 16.731 1.00 64.19 194 ALA A O 1
ATOM 1540 N N . PRO A 1 195 ? -22.651 -5.246 18.667 1.00 72.88 195 PRO A N 1
ATOM 1541 C CA . PRO A 1 195 ? -24.108 -5.366 18.627 1.00 72.88 195 PRO A CA 1
ATOM 1542 C C . PRO A 1 195 ? -24.824 -4.005 18.729 1.00 72.88 195 PRO A C 1
ATOM 1544 O O . PRO A 1 195 ? -25.838 -3.786 18.060 1.00 72.88 195 PRO A O 1
ATOM 1547 N N . TRP A 1 196 ? -24.269 -3.058 19.495 1.00 80.12 196 TRP A N 1
ATOM 1548 C CA . TRP A 1 196 ? -24.788 -1.691 19.632 1.00 80.12 196 TRP A CA 1
ATOM 1549 C C . TRP A 1 196 ? -24.666 -0.904 18.325 1.00 80.12 196 TRP A C 1
ATOM 1551 O O . TRP A 1 196 ? -25.627 -0.274 17.874 1.00 80.12 196 TRP A O 1
ATOM 1561 N N . GLN A 1 197 ? -23.524 -1.042 17.649 1.00 78.06 197 GLN A N 1
ATOM 1562 C CA . GLN A 1 197 ? -23.260 -0.403 16.361 1.00 78.06 197 GLN A CA 1
ATOM 1563 C C . GLN A 1 197 ? -24.138 -0.964 15.233 1.00 78.06 197 GLN A C 1
ATOM 1565 O O . GLN A 1 197 ? -24.685 -0.189 14.450 1.00 78.06 197 GLN A O 1
ATOM 1570 N N . ILE A 1 198 ? -24.355 -2.286 15.179 1.00 78.44 198 ILE A N 1
ATOM 1571 C CA . ILE A 1 198 ? -25.241 -2.919 14.181 1.00 78.44 198 ILE A CA 1
ATOM 1572 C C . ILE A 1 198 ? -26.691 -2.427 14.322 1.00 78.44 198 ILE A C 1
ATOM 1574 O O . ILE A 1 198 ? -27.402 -2.287 13.325 1.00 78.44 198 ILE A O 1
ATOM 1578 N N . LEU A 1 199 ? -27.142 -2.149 15.548 1.00 79.19 199 LEU A N 1
ATOM 1579 C CA . LEU A 1 199 ? -28.462 -1.565 15.804 1.00 79.19 199 LEU A CA 1
ATOM 1580 C C . LEU A 1 199 ? -28.498 -0.042 15.641 1.00 79.19 199 LEU A C 1
ATOM 1582 O O . LEU A 1 199 ? -29.590 0.525 15.579 1.00 79.19 199 LEU A O 1
ATOM 1586 N N . GLY A 1 200 ? -27.338 0.613 15.565 1.00 80.62 200 GLY A N 1
ATOM 1587 C CA . GLY A 1 200 ? -27.219 2.067 15.506 1.00 80.62 200 GLY A CA 1
ATOM 1588 C C . GLY A 1 200 ? -27.717 2.754 16.779 1.00 80.62 200 GLY A C 1
ATOM 1589 O O . GLY A 1 200 ? -28.371 3.792 16.693 1.00 80.62 200 GLY A O 1
ATOM 1590 N N . VAL A 1 201 ? -27.471 2.155 17.944 1.00 82.12 201 VAL A N 1
ATOM 1591 C CA . VAL A 1 201 ? -27.810 2.718 19.262 1.00 82.12 201 VAL A CA 1
ATOM 1592 C C . VAL A 1 201 ? -26.541 2.826 20.111 1.00 82.12 201 VAL A C 1
ATOM 1594 O O . VAL A 1 201 ? -25.588 2.085 19.874 1.00 82.12 201 VAL A O 1
ATOM 1597 N N . SER A 1 202 ? -26.492 3.758 21.070 1.00 81.56 202 SER A N 1
ATOM 1598 C CA . SER A 1 202 ? -25.310 3.876 21.940 1.00 81.56 202 SER A CA 1
ATOM 1599 C C . SER A 1 202 ? -25.235 2.704 22.935 1.00 81.56 202 SER A C 1
ATOM 1601 O O . SER A 1 202 ? -26.279 2.126 23.260 1.00 81.56 202 SER A O 1
ATOM 1603 N N . PRO A 1 203 ? -24.035 2.342 23.427 1.00 80.31 203 PRO A N 1
ATOM 1604 C CA . PRO A 1 203 ? -23.871 1.326 24.473 1.00 80.31 203 PRO A CA 1
ATOM 1605 C C . PRO A 1 203 ? -24.657 1.627 25.762 1.00 80.31 203 PRO A C 1
ATOM 1607 O O . PRO A 1 203 ? -25.026 0.723 26.504 1.00 80.31 203 PRO A O 1
ATOM 1610 N N . GLU A 1 204 ? -24.962 2.901 26.012 1.00 81.44 204 GLU A N 1
ATOM 1611 C CA . GLU A 1 204 ? -25.727 3.392 27.160 1.00 81.44 204 GLU A CA 1
ATOM 1612 C C . GLU A 1 204 ? -27.244 3.472 26.894 1.00 81.44 204 GLU A C 1
ATOM 1614 O O . GLU A 1 204 ? -28.003 3.926 27.757 1.00 81.44 204 GLU A O 1
ATOM 1619 N N . ALA A 1 205 ? -27.712 3.053 25.711 1.00 82.94 205 ALA A N 1
ATOM 1620 C CA . ALA A 1 205 ? -29.113 3.163 25.317 1.00 82.94 205 ALA A CA 1
ATOM 1621 C C . ALA A 1 205 ? -30.049 2.365 26.242 1.00 82.94 205 ALA A C 1
ATOM 1623 O O . ALA A 1 205 ? -29.786 1.233 26.654 1.00 82.94 205 ALA A O 1
ATOM 1624 N N . SER A 1 206 ? -31.216 2.943 26.533 1.00 87.25 206 SER A N 1
ATOM 1625 C CA . SER A 1 206 ? -32.226 2.282 27.367 1.00 87.25 206 SER A CA 1
ATOM 1626 C C . SER A 1 206 ? -32.903 1.109 26.642 1.00 87.25 206 SER A C 1
ATOM 1628 O O . SER A 1 206 ? -33.056 1.114 25.419 1.00 87.25 206 SER A O 1
ATOM 1630 N N . VAL A 1 207 ? -33.437 0.135 27.393 1.00 83.88 207 VAL A N 1
ATOM 1631 C CA . VAL A 1 207 ? -34.222 -0.991 26.836 1.00 83.88 207 VAL A CA 1
ATOM 1632 C C . VAL A 1 207 ? -35.368 -0.507 25.933 1.00 83.88 207 VAL A C 1
ATOM 1634 O O . VAL A 1 207 ? -35.704 -1.149 24.931 1.00 83.88 207 VAL A O 1
ATOM 1637 N N . GLN A 1 208 ? -35.975 0.636 26.264 1.00 83.75 208 GLN A N 1
ATOM 1638 C CA . GLN A 1 208 ? -37.044 1.239 25.468 1.00 83.75 208 GLN A CA 1
ATOM 1639 C C . GLN A 1 208 ? -36.532 1.765 24.121 1.00 83.75 208 GLN A C 1
ATOM 1641 O O . GLN A 1 208 ? -37.169 1.539 23.091 1.00 83.75 208 GLN A O 1
ATOM 1646 N N . GLU A 1 209 ? -35.370 2.412 24.115 1.00 81.94 209 GLU A N 1
ATOM 1647 C CA . GLU A 1 209 ? -34.718 2.954 22.922 1.00 81.94 209 GLU A CA 1
ATOM 1648 C C . GLU A 1 209 ? -34.226 1.849 21.983 1.00 81.94 209 GLU A C 1
ATOM 1650 O O . GLU A 1 209 ? -34.509 1.876 20.785 1.00 81.94 209 GLU A O 1
ATOM 1655 N N . ILE A 1 210 ? -33.633 0.796 22.544 1.00 84.12 210 ILE A N 1
ATOM 1656 C CA . ILE A 1 210 ? -33.222 -0.417 21.828 1.00 84.12 210 ILE A CA 1
ATOM 1657 C C . ILE A 1 210 ? -34.416 -1.053 21.100 1.00 84.12 210 ILE A C 1
ATOM 1659 O O . ILE A 1 210 ? -34.374 -1.318 19.895 1.00 84.12 210 ILE A O 1
ATOM 1663 N N . LYS A 1 211 ? -35.530 -1.263 21.818 1.00 82.81 211 LYS A N 1
ATOM 1664 C CA . LYS A 1 211 ? -36.765 -1.831 21.248 1.00 82.81 211 LYS A CA 1
ATOM 1665 C C . LYS A 1 211 ? -37.378 -0.917 20.187 1.00 82.81 211 LYS A C 1
ATOM 1667 O O . LYS A 1 211 ? -37.914 -1.417 19.198 1.00 82.81 211 LYS A O 1
ATOM 1672 N N . LYS A 1 212 ? -37.317 0.402 20.374 1.00 86.00 212 LYS A N 1
ATOM 1673 C CA . LYS A 1 212 ? -37.833 1.392 19.420 1.00 86.00 212 LYS A CA 1
ATOM 1674 C C . LYS A 1 212 ? -37.035 1.377 18.115 1.00 86.00 212 LYS A C 1
ATOM 1676 O O . LYS A 1 212 ? -37.634 1.318 17.041 1.00 86.00 212 LYS A O 1
ATOM 1681 N N . THR A 1 213 ? -35.708 1.360 18.199 1.00 80.75 213 THR A N 1
ATOM 1682 C CA . THR A 1 213 ? -34.829 1.338 17.025 1.00 80.75 213 THR A CA 1
ATOM 1683 C C . THR A 1 213 ? -34.950 0.028 16.252 1.00 80.75 213 THR A C 1
ATOM 1685 O O . THR A 1 213 ? -35.096 0.056 15.030 1.00 80.75 213 THR A O 1
ATOM 1688 N N . PHE A 1 214 ? -35.038 -1.113 16.944 1.00 81.69 214 PHE A N 1
ATOM 1689 C CA . PHE A 1 214 ? -35.273 -2.404 16.295 1.00 81.69 214 PHE A CA 1
ATOM 1690 C C . PHE A 1 214 ? -36.605 -2.454 15.527 1.00 81.69 214 PHE A C 1
ATOM 1692 O O . PHE A 1 214 ? -36.638 -2.924 14.392 1.00 81.69 214 PHE A O 1
ATOM 1699 N N . ARG A 1 215 ? -37.700 -1.913 16.087 1.00 81.31 215 ARG A N 1
ATOM 1700 C CA . ARG A 1 215 ? -38.999 -1.836 15.383 1.00 81.31 215 ARG A CA 1
ATOM 1701 C C . ARG A 1 215 ? -38.918 -0.996 14.110 1.00 81.31 215 ARG A C 1
ATOM 1703 O O . ARG A 1 215 ? -39.499 -1.371 13.096 1.00 81.31 215 ARG A O 1
ATOM 1710 N N . ARG A 1 216 ? -38.180 0.117 14.148 1.00 83.38 216 ARG A N 1
ATOM 1711 C CA . ARG A 1 216 ? -37.945 0.966 12.972 1.00 83.38 216 ARG A CA 1
ATOM 1712 C C . ARG A 1 216 ? -37.176 0.211 11.886 1.00 83.38 216 ARG A C 1
ATOM 1714 O O . ARG A 1 216 ? -37.574 0.267 10.728 1.00 83.38 216 ARG A O 1
ATOM 1721 N N . LEU A 1 217 ? -36.120 -0.515 12.255 1.00 78.19 217 LEU A N 1
ATOM 1722 C CA . LEU A 1 217 ? -35.349 -1.338 11.320 1.00 78.19 217 LEU A CA 1
ATOM 1723 C C . LEU A 1 217 ? -36.203 -2.483 10.748 1.00 78.19 217 LEU A C 1
ATOM 1725 O O . LEU A 1 217 ? -36.210 -2.695 9.542 1.00 78.19 217 LEU A O 1
ATOM 1729 N N . ALA A 1 218 ? -37.008 -3.163 11.565 1.00 75.12 218 ALA A N 1
ATOM 1730 C CA . ALA A 1 218 ? -37.885 -4.240 11.101 1.00 75.12 218 ALA A CA 1
ATOM 1731 C C . ALA A 1 218 ? -38.908 -3.789 10.040 1.00 75.12 218 ALA A C 1
ATOM 1733 O O . ALA A 1 218 ? -39.203 -4.547 9.122 1.00 75.12 218 ALA A O 1
ATOM 1734 N N . LEU A 1 219 ? -39.406 -2.551 10.124 1.00 78.56 219 LEU A N 1
ATOM 1735 C CA . LEU A 1 219 ? -40.288 -1.967 9.104 1.00 78.56 219 LEU A CA 1
ATOM 1736 C C . LEU A 1 219 ? -39.544 -1.628 7.800 1.00 78.56 219 LEU A C 1
ATOM 1738 O O . LEU A 1 219 ? -40.106 -1.746 6.713 1.00 78.56 219 LEU A O 1
ATOM 1742 N N . GLN A 1 220 ? -38.274 -1.226 7.890 1.00 74.25 220 GLN A N 1
ATOM 1743 C CA . GLN A 1 220 ? -37.440 -0.914 6.722 1.00 74.25 220 GLN A CA 1
ATOM 1744 C C . GLN A 1 220 ? -37.030 -2.168 5.941 1.00 74.25 220 GLN A C 1
ATOM 1746 O O . GLN A 1 220 ? -36.882 -2.107 4.726 1.00 74.25 220 GLN A 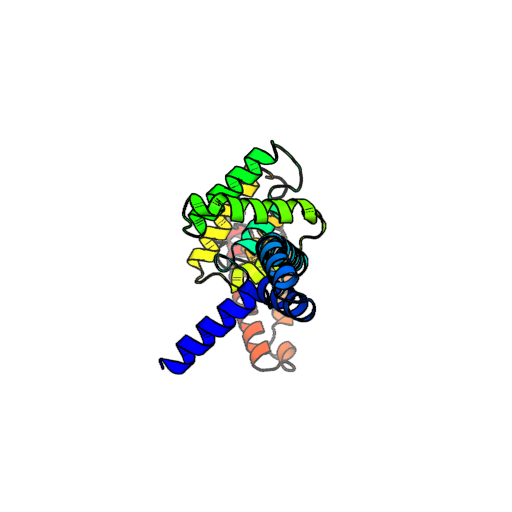O 1
ATOM 1751 N N . PHE A 1 221 ? -36.886 -3.300 6.631 1.00 71.75 221 PHE A N 1
ATOM 1752 C CA . PHE A 1 221 ? -36.527 -4.592 6.043 1.00 71.75 221 PHE A CA 1
ATOM 1753 C C . PHE A 1 221 ? -37.741 -5.529 5.846 1.00 71.75 221 PHE A C 1
ATOM 1755 O O . PHE A 1 221 ? -37.559 -6.728 5.636 1.00 71.75 221 PHE A O 1
ATOM 1762 N N . HIS A 1 222 ? -38.977 -5.011 5.911 1.00 74.12 222 HIS A N 1
ATOM 1763 C CA . HIS A 1 222 ? -40.188 -5.795 5.643 1.00 74.12 222 HIS A CA 1
ATOM 1764 C C . HIS A 1 222 ? -40.254 -6.186 4.150 1.00 74.12 222 HIS A C 1
ATOM 1766 O O . HIS A 1 222 ? -39.888 -5.378 3.296 1.00 74.12 222 HIS A O 1
ATOM 1772 N N . PRO A 1 223 ? -40.724 -7.397 3.786 1.00 67.00 223 PRO A N 1
ATOM 1773 C CA . PRO A 1 223 ? -40.817 -7.830 2.387 1.00 67.00 223 PRO A CA 1
ATOM 1774 C C . PRO A 1 223 ? -41.574 -6.843 1.487 1.00 67.00 223 PRO A C 1
ATOM 1776 O O . PRO A 1 223 ? -41.172 -6.653 0.341 1.00 67.00 223 PRO A O 1
ATOM 1779 N N . ASP A 1 224 ? -42.589 -6.152 2.017 1.00 73.38 224 ASP A N 1
ATOM 1780 C CA . ASP A 1 224 ? -43.330 -5.118 1.275 1.00 73.38 224 ASP A CA 1
ATOM 1781 C C . ASP A 1 224 ? -42.468 -3.895 0.924 1.00 73.38 224 ASP A C 1
ATOM 1783 O O . ASP A 1 224 ? -42.590 -3.350 -0.171 1.00 73.38 224 ASP A O 1
ATOM 1787 N N . SER A 1 225 ? -41.558 -3.471 1.809 1.00 66.69 225 SER A N 1
ATOM 1788 C CA . SER A 1 225 ? -40.628 -2.355 1.566 1.00 66.69 225 SER A CA 1
ATOM 1789 C C . SER A 1 225 ? -39.445 -2.749 0.674 1.00 66.69 225 SER A C 1
ATOM 1791 O O . SER A 1 225 ? -38.765 -1.878 0.134 1.00 66.69 225 SER A O 1
ATOM 1793 N N . LEU A 1 226 ? -39.217 -4.051 0.478 1.00 69.88 226 LEU A N 1
ATOM 1794 C CA . LEU A 1 226 ? -38.171 -4.604 -0.387 1.00 69.88 226 LEU A CA 1
ATOM 1795 C C . LEU A 1 226 ? -38.717 -5.101 -1.738 1.00 69.88 226 LEU A C 1
ATOM 1797 O O . LEU A 1 226 ? -37.946 -5.585 -2.565 1.00 69.88 226 LEU A O 1
ATOM 1801 N N . ALA A 1 227 ? -40.026 -4.969 -1.983 1.00 69.12 227 ALA A N 1
ATOM 1802 C CA . ALA A 1 227 ? -40.697 -5.469 -3.184 1.00 69.12 227 ALA A CA 1
ATOM 1803 C C . ALA A 1 227 ? -40.202 -4.813 -4.488 1.00 69.12 227 ALA A C 1
ATOM 1805 O O . ALA A 1 227 ? -40.300 -5.411 -5.556 1.00 69.12 227 ALA A O 1
ATOM 1806 N N . SER A 1 228 ? -39.637 -3.605 -4.408 1.00 70.69 228 SER A N 1
ATOM 1807 C CA . SER A 1 228 ? -39.053 -2.879 -5.542 1.00 70.69 228 SER A CA 1
ATOM 1808 C C . SER A 1 228 ? -37.577 -3.209 -5.813 1.00 70.69 228 SER A C 1
ATOM 1810 O O . SER A 1 228 ? -36.987 -2.621 -6.719 1.00 70.69 228 SER A O 1
ATOM 1812 N N . LEU A 1 229 ? -36.950 -4.091 -5.025 1.00 76.38 229 LEU A N 1
ATOM 1813 C CA . LEU A 1 229 ? -35.529 -4.437 -5.147 1.00 76.38 229 LEU A CA 1
ATOM 1814 C C . LEU A 1 229 ? -35.305 -5.664 -6.035 1.00 76.38 229 LEU A C 1
ATOM 1816 O O . LEU A 1 229 ? -36.116 -6.588 -6.076 1.00 76.38 229 LEU A O 1
ATOM 1820 N N . ASN A 1 230 ? -34.154 -5.704 -6.712 1.00 79.81 230 ASN A N 1
ATOM 1821 C CA . ASN A 1 230 ? -33.750 -6.886 -7.471 1.00 79.81 230 ASN A CA 1
ATOM 1822 C C . ASN A 1 230 ? -33.311 -8.038 -6.541 1.00 79.81 230 ASN A C 1
ATOM 1824 O O . ASN A 1 230 ? -33.063 -7.852 -5.349 1.00 79.81 230 ASN A O 1
ATOM 1828 N N . GLU A 1 231 ? -33.192 -9.252 -7.080 1.00 74.88 231 GLU A N 1
ATOM 1829 C CA . GLU A 1 231 ? -32.946 -10.463 -6.283 1.00 74.88 231 GLU A CA 1
ATOM 1830 C C . GLU A 1 231 ? -31.627 -10.424 -5.484 1.00 74.88 231 GLU A C 1
ATOM 1832 O O . GLU A 1 231 ? -31.585 -10.840 -4.325 1.00 74.88 231 GLU A O 1
ATOM 1837 N N . ALA A 1 232 ? -30.568 -9.836 -6.051 1.00 68.62 232 ALA A N 1
ATOM 1838 C CA . ALA A 1 232 ? -29.287 -9.656 -5.367 1.00 68.62 232 ALA A CA 1
ATOM 1839 C C . ALA A 1 232 ? -29.379 -8.653 -4.200 1.00 68.62 232 ALA A C 1
ATOM 1841 O O . ALA A 1 232 ? -28.792 -8.870 -3.137 1.00 68.62 232 ALA A O 1
ATOM 1842 N N . GLN A 1 233 ? -30.132 -7.566 -4.375 1.00 69.75 233 GLN A N 1
ATOM 1843 C CA . GLN A 1 233 ? -30.401 -6.583 -3.325 1.00 69.75 233 GLN A CA 1
ATOM 1844 C C . GLN A 1 233 ? -31.290 -7.168 -2.228 1.00 69.75 233 GLN A C 1
ATOM 1846 O O . GLN A 1 233 ? -31.024 -6.942 -1.049 1.00 69.75 233 GLN A O 1
ATOM 1851 N N . ARG A 1 234 ? -32.291 -7.974 -2.596 1.00 70.19 234 ARG A N 1
ATOM 1852 C CA . ARG A 1 234 ? -33.168 -8.658 -1.642 1.00 70.19 234 ARG A CA 1
ATOM 1853 C C . ARG A 1 234 ? -32.381 -9.635 -0.768 1.00 70.19 234 ARG A C 1
ATOM 1855 O O . ARG A 1 234 ? -32.533 -9.612 0.448 1.00 70.19 234 ARG A O 1
ATOM 1862 N N . LYS A 1 235 ? -31.463 -10.404 -1.365 1.00 72.94 235 LYS A N 1
ATOM 1863 C CA . LYS A 1 235 ? -30.562 -11.304 -0.631 1.00 72.94 235 LYS A CA 1
ATOM 1864 C C . LYS A 1 235 ? -29.644 -10.549 0.342 1.00 72.94 235 LYS A C 1
ATOM 1866 O O . LYS A 1 235 ? -29.537 -10.926 1.504 1.00 72.94 235 LYS A O 1
ATOM 1871 N N . LYS A 1 236 ? -29.046 -9.428 -0.083 1.00 70.06 236 LYS A N 1
ATOM 1872 C CA . LYS A 1 236 ? -28.239 -8.564 0.805 1.00 70.06 236 LYS A CA 1
ATOM 1873 C C . LYS A 1 236 ? -29.057 -7.926 1.933 1.00 70.06 236 LYS A C 1
ATOM 1875 O O . LYS A 1 236 ? -28.545 -7.759 3.043 1.00 70.06 236 LYS A O 1
ATOM 1880 N N . ALA A 1 237 ? -30.308 -7.556 1.663 1.00 66.88 237 ALA A N 1
ATOM 1881 C CA . ALA A 1 237 ? -31.219 -7.013 2.666 1.00 66.88 237 ALA A CA 1
ATOM 1882 C C . ALA A 1 237 ? -31.591 -8.080 3.708 1.00 66.88 237 ALA A C 1
ATOM 1884 O O . ALA A 1 237 ? -31.584 -7.800 4.904 1.00 66.88 237 ALA A O 1
ATOM 1885 N N . GLU A 1 238 ? -31.811 -9.320 3.272 1.00 71.56 238 GLU A N 1
ATOM 1886 C CA . GLU A 1 238 ? -32.066 -10.466 4.145 1.00 71.56 238 GLU A CA 1
ATOM 1887 C C . GLU A 1 238 ? -30.856 -10.806 5.032 1.00 71.56 238 GLU A C 1
ATOM 1889 O O . GLU A 1 238 ? -30.994 -10.921 6.252 1.00 71.56 238 GLU A O 1
ATOM 1894 N N . GLU A 1 239 ? -29.651 -10.865 4.458 1.00 73.31 239 GLU A N 1
ATOM 1895 C CA . GLU A 1 239 ? -28.395 -11.070 5.199 1.00 73.31 239 GLU A CA 1
ATOM 1896 C C . GLU A 1 239 ? -28.138 -9.952 6.226 1.00 73.31 239 GLU A C 1
ATOM 1898 O O . GLU A 1 239 ? -27.669 -10.196 7.341 1.00 73.31 239 GLU A O 1
ATOM 1903 N N . SER A 1 240 ? -28.468 -8.707 5.879 1.00 71.69 240 SER A N 1
ATOM 1904 C CA . SER A 1 240 ? -28.394 -7.566 6.800 1.00 71.69 240 SER A CA 1
ATOM 1905 C C . SER A 1 240 ? -29.432 -7.669 7.920 1.00 71.69 240 SER A C 1
ATOM 1907 O O . SER A 1 240 ? -29.114 -7.429 9.084 1.00 71.69 240 SER A O 1
ATOM 1909 N N . PHE A 1 241 ? -30.653 -8.107 7.611 1.00 75.19 241 PHE A N 1
ATOM 1910 C CA . PHE A 1 241 ? -31.705 -8.275 8.611 1.00 75.19 241 PHE A CA 1
ATOM 1911 C C . PHE A 1 241 ? -31.423 -9.426 9.588 1.00 75.19 241 PHE A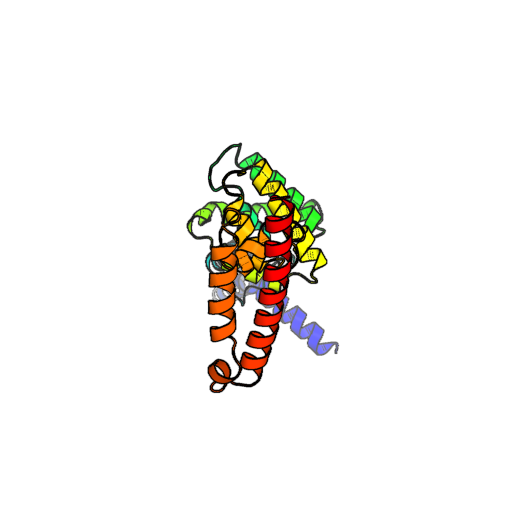 C 1
ATOM 1913 O O . PHE A 1 241 ? -31.753 -9.337 10.772 1.00 75.19 241 PHE A O 1
ATOM 1920 N N . ILE A 1 242 ? -30.773 -10.502 9.133 1.00 71.44 242 ILE A N 1
ATOM 1921 C CA . ILE A 1 242 ? -30.266 -11.567 10.014 1.00 71.44 242 ILE A CA 1
ATOM 1922 C C . ILE A 1 242 ? -29.276 -10.985 11.035 1.00 71.44 242 ILE A C 1
ATOM 1924 O O . ILE A 1 242 ? -29.446 -11.219 12.233 1.00 71.44 242 ILE A O 1
ATOM 1928 N N . ARG A 1 243 ? -28.320 -10.160 10.586 1.00 71.25 243 ARG A N 1
ATOM 1929 C CA . ARG A 1 243 ? -27.346 -9.484 11.462 1.00 71.25 243 ARG A CA 1
ATOM 1930 C C . ARG A 1 243 ? -28.013 -8.542 12.470 1.00 71.25 243 ARG A C 1
ATOM 1932 O O . ARG A 1 243 ? -27.700 -8.606 13.653 1.00 71.25 243 ARG A O 1
ATOM 1939 N N . ILE A 1 244 ? -28.994 -7.746 12.041 1.00 75.06 244 ILE A N 1
ATOM 1940 C CA . ILE A 1 244 ? -29.769 -6.850 12.923 1.00 75.06 244 ILE A CA 1
ATOM 1941 C C . ILE A 1 244 ? -30.531 -7.639 14.000 1.00 75.06 244 ILE A C 1
ATOM 1943 O O . ILE A 1 244 ? -30.546 -7.250 15.167 1.00 75.06 244 ILE A O 1
ATOM 1947 N N . ARG A 1 245 ? -31.157 -8.769 13.636 1.00 73.56 245 ARG A N 1
ATOM 1948 C CA . ARG A 1 245 ? -31.870 -9.631 14.597 1.00 73.56 245 ARG A CA 1
ATOM 1949 C C . ARG A 1 245 ? -30.934 -10.256 15.622 1.00 73.56 245 ARG A C 1
ATOM 1951 O O . ARG A 1 245 ? -31.318 -10.374 16.784 1.00 73.56 245 A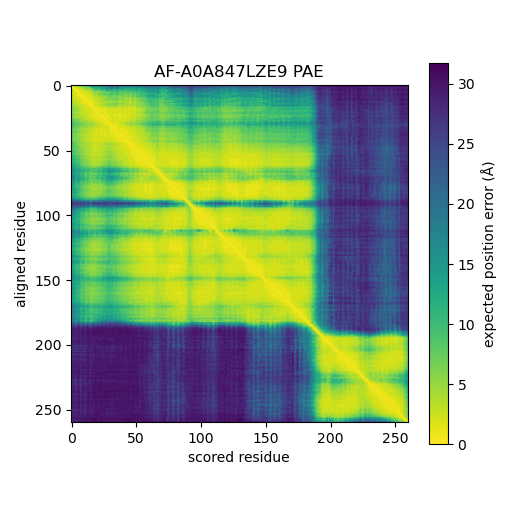RG A O 1
ATOM 1958 N N . GLN A 1 246 ? -29.750 -10.676 15.190 1.00 71.12 246 GLN A N 1
ATOM 1959 C CA . GLN A 1 246 ? -28.739 -11.231 16.079 1.00 71.12 246 GLN A CA 1
ATOM 1960 C C . GLN A 1 246 ? -28.246 -10.166 17.065 1.00 71.12 246 GLN A C 1
ATOM 1962 O O . GLN A 1 246 ? -28.348 -10.375 18.272 1.00 71.12 246 GLN A O 1
ATOM 1967 N N . ALA A 1 247 ? -27.853 -8.995 16.557 1.00 76.81 247 ALA A N 1
ATOM 1968 C CA . ALA A 1 247 ? -27.418 -7.871 17.376 1.00 76.81 247 ALA A CA 1
ATOM 1969 C C . ALA A 1 247 ? -28.475 -7.470 18.415 1.00 76.81 247 ALA A C 1
ATOM 1971 O O . ALA A 1 247 ? -28.149 -7.347 19.587 1.00 76.81 247 ALA A O 1
ATOM 1972 N N . TYR A 1 248 ? -29.755 -7.374 18.027 1.00 79.19 248 TYR A N 1
ATOM 1973 C CA . TYR A 1 248 ? -30.866 -7.076 18.945 1.00 79.19 248 TYR A CA 1
ATOM 1974 C C . TYR A 1 248 ? -30.962 -8.041 20.131 1.00 79.19 248 TYR A C 1
ATOM 1976 O O . TYR A 1 248 ? -31.210 -7.603 21.255 1.00 79.19 248 TYR A O 1
ATOM 1984 N N . ARG A 1 249 ? -30.783 -9.347 19.897 1.00 77.62 249 ARG A N 1
ATOM 1985 C CA . ARG A 1 249 ? -30.853 -10.357 20.963 1.00 77.62 249 ARG A CA 1
ATOM 1986 C C . ARG A 1 249 ? -29.702 -10.209 21.950 1.00 77.62 249 ARG A C 1
ATOM 1988 O O . ARG A 1 249 ? -29.944 -10.242 23.151 1.00 77.62 249 ARG A O 1
ATOM 1995 N N . GLU A 1 250 ? -28.488 -10.034 21.436 1.00 80.50 250 GLU A N 1
ATOM 1996 C CA . GLU A 1 250 ? -27.267 -9.900 22.237 1.00 80.50 250 GLU A CA 1
ATOM 1997 C C . GLU A 1 250 ? -27.345 -8.653 23.128 1.00 80.50 250 GLU A C 1
ATOM 1999 O O . GLU A 1 250 ? -27.309 -8.757 24.352 1.00 80.50 250 GLU A O 1
ATOM 2004 N N . VAL A 1 251 ? -27.621 -7.504 22.517 1.00 84.19 251 VAL A N 1
ATOM 2005 C CA . VAL A 1 251 ? -27.886 -6.211 23.161 1.00 84.19 251 VAL A CA 1
ATOM 2006 C C . VAL A 1 251 ? -28.939 -6.291 24.270 1.00 84.19 251 VAL A C 1
ATOM 2008 O O . VAL A 1 251 ? -28.725 -5.827 25.389 1.00 84.19 251 VAL A O 1
ATOM 2011 N N . LEU A 1 252 ? -30.104 -6.873 23.970 1.00 82.00 252 LEU A N 1
ATOM 2012 C CA . LEU A 1 252 ? -31.212 -6.912 24.920 1.00 82.00 252 LEU A CA 1
ATOM 2013 C C . LEU A 1 252 ? -30.893 -7.826 26.109 1.00 82.00 252 LEU A C 1
ATOM 2015 O O . LEU A 1 252 ? -31.309 -7.531 27.226 1.00 82.00 252 LEU A O 1
ATOM 2019 N N . SER A 1 253 ? -30.164 -8.919 25.867 1.00 79.69 253 SER A N 1
ATOM 2020 C CA . SER A 1 253 ? -29.744 -9.850 26.915 1.00 79.69 253 SER A CA 1
ATOM 2021 C C . SER A 1 253 ? -28.724 -9.235 27.872 1.00 79.69 253 SER A C 1
ATOM 2023 O O . SER A 1 253 ? -28.870 -9.404 29.078 1.00 79.69 253 SER A O 1
ATOM 2025 N N . GLN A 1 254 ? -27.763 -8.462 27.353 1.00 82.00 254 GLN A N 1
ATOM 2026 C CA . GLN A 1 254 ? -26.777 -7.752 28.170 1.00 82.00 254 GLN A CA 1
ATOM 2027 C C . GLN A 1 254 ? -27.467 -6.712 29.058 1.00 82.00 254 GLN A C 1
ATOM 2029 O O . GLN A 1 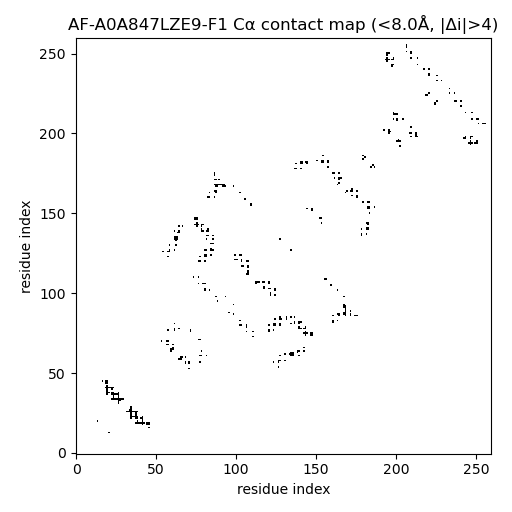254 ? -27.288 -6.712 30.270 1.00 82.00 254 GLN A O 1
ATOM 2034 N N . ARG A 1 255 ? -28.365 -5.897 28.484 1.00 84.38 255 ARG A N 1
ATOM 2035 C CA . ARG A 1 255 ? -29.029 -4.827 29.238 1.00 84.38 255 ARG A CA 1
ATOM 2036 C C . ARG A 1 255 ? -29.998 -5.325 30.314 1.00 84.38 255 ARG A C 1
ATOM 2038 O O . ARG A 1 255 ? -30.142 -4.669 31.335 1.00 84.38 255 ARG A O 1
ATOM 2045 N N . LEU A 1 256 ? -30.670 -6.458 30.088 1.00 80.00 256 LEU A N 1
ATOM 2046 C CA . LEU A 1 256 ? -31.571 -7.060 31.080 1.00 80.00 256 LEU A CA 1
ATOM 2047 C C . LEU A 1 256 ? -30.824 -7.837 32.175 1.00 80.00 256 LEU A C 1
ATOM 2049 O O . LEU A 1 256 ? -31.376 -7.992 33.258 1.00 80.00 256 LEU A O 1
ATOM 2053 N N . GLY A 1 257 ? -29.611 -8.327 31.897 1.00 67.94 257 GLY A N 1
ATOM 2054 C CA . GLY A 1 257 ? -28.753 -8.982 32.890 1.00 67.94 257 GLY A CA 1
ATOM 2055 C C . GLY A 1 257 ? -28.068 -8.003 33.848 1.00 67.94 257 GLY A C 1
ATOM 2056 O O . GLY A 1 257 ? -27.822 -8.361 34.992 1.00 67.94 257 GLY A O 1
ATOM 2057 N N . ASP A 1 258 ? -27.818 -6.765 33.411 1.00 58.53 258 ASP A N 1
ATOM 2058 C CA . ASP A 1 258 ? -27.281 -5.692 34.265 1.00 58.53 258 ASP A CA 1
ATOM 2059 C C . ASP A 1 258 ? -28.337 -5.079 35.214 1.00 58.53 258 ASP A C 1
ATOM 2061 O O . ASP A 1 258 ? -27.989 -4.381 36.166 1.00 58.53 258 ASP A O 1
ATOM 2065 N N . GLU A 1 259 ? -29.633 -5.301 34.953 1.00 54.69 259 GLU A N 1
ATOM 2066 C CA . GLU A 1 259 ? -30.763 -4.767 35.737 1.00 54.69 259 GLU A CA 1
ATOM 2067 C C . GLU A 1 259 ? -31.297 -5.750 36.809 1.00 54.69 259 GLU A C 1
ATOM 2069 O O . GLU A 1 259 ? -32.251 -5.413 37.517 1.00 54.69 259 GLU A O 1
ATOM 2074 N N . SER A 1 260 ? -30.707 -6.948 36.938 1.00 45.25 260 SER A N 1
ATOM 2075 C CA . SER A 1 260 ? -31.096 -8.018 37.882 1.00 45.25 260 SER A CA 1
ATOM 2076 C C . SER A 1 260 ? -30.062 -8.260 38.973 1.00 45.25 260 SER A C 1
ATOM 2078 O O . SER A 1 260 ? -30.477 -8.399 40.145 1.00 45.25 260 SER A O 1
#

Foldseek 3Di:
DVVVVVVVVVVVVCVQQVQLVVLLVVLVVVPDVRSVVSNVVSVVCSVVVVVVVLLVLLLCCQQPVPPPRPPDPAQLLLLLLLLLLLQQVPPFPDDPVVLLVLSLVLSCVLRVHDPVCSVVSSSSNVSSNVCNVSGDLQSSLLRNLVRDPDLVSLLSSLVSSQVSNVVRPVVSSVVSVVSCCSSHVPNPPDDPCPLVVLLVHDLPDDLVRLVVSLVVLCVCLPCVVCVPDDPVVNVVSVVSNVSNVVSSVSSNVVNVVVVD

Sequence (260 aa):
MRLRQVRDQLYSWIRQHYIMLGLFLIGLCGGLFTAGIGLLLGILLEPLVQQFLYEKAVTRYLIMADPHFTAEIRPGITAFCGLAVYCAFSEQKG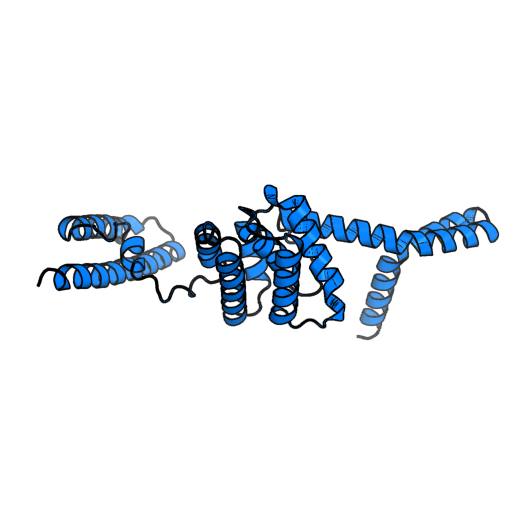DPEIIQKDIVQHALDLFYFSPSDGPQVELLCRLALEHQQQLNGDLLAESLLARLKDIAAATKTAQVLKELVIRYAPKELWRLESLLQILAPGMERGNENAPWQILGVSPEASVQEIKKTFRRLALQFHPDSLASLNEAQRKKAEESFIRIRQAYREVLSQRLGDES

Secondary structure (DSSP, 8-state):
-HHHHHHHHHHHHHHHSHHHHHHHHHHHTT-HHHHHHHHHHHHHHHHHHHHHHHHHHHHHHHHH--TT----SSTTHHHHHHHHHHHHTSS--S-HHHHHHHHHHHHHHHHT--GGGHHHHHHHHHHHHHTGGG--HHHHHHHHHHH-SSHHHHHHHHHHHHHHHHHH-GGGHHHHHHHHHHH-TT--S--TTHHHHHHT--TT--HHHHHHHHHHHHHHTSTTTTTTS-HHHHHHHHHHHHHHHHHHHHHHHHHHHTT-